Protein AF-V6TQ73-F1 (afdb_monomer_lite)

Secondary structure (DSSP, 8-state):
--SSSSTTTTGGGGSS---S---------------------------TT----B--STT-EEE--EEETTEEE-SEESSTTEEEETTEEEE-SSTTSEEE-SSSBSEEEE-TTEEEETTEEEE-STTSGGGGTEEEEETBEEEEEPTTEEEPTT--TTS--EEETT-SS-EEETTEEEE--TTEEEEE--SSPTTSSSEEE-EEEEESTTPEEPTTS-EE-GGG--TTEEEE--TTT--EEEETT-TTTS-TTEEEEE-SSS--EEEEEPP------------

Sequence (283 aa):
VVHRVKEWMLQRRCSRERRVQGGKRRVCVMYKEEVRAERAGAREARNPRAACTPGSGAGQCKVCEAAIGADKYCSECDQTTEAPIDGNCITISGGDICTKNSAKGTCDSCGTGYFLHKGGCYSTAEDKPGRTLCTAASSGVCTTATAGYFAIPNAPNTGESVVKCDDTTGVEISGNTYKGVLNCEVCSPPTTPAGARTESVAVCTKCRNSKYLKTDGTCGEASDCTGTTFPKADNNAGNKCVLCGDETDGIADCQECSKPENALKCLTYATMTRSPTPLEQHV

Structure (mmCIF, N/CA/C/O backbone):
data_AF-V6TQ73-F1
#
_entry.id   AF-V6TQ73-F1
#
loop_
_atom_site.group_PDB
_atom_site.id
_atom_site.type_symbol
_atom_site.label_atom_id
_atom_site.label_alt_id
_atom_site.label_comp_id
_atom_site.label_asym_id
_atom_site.label_entity_id
_atom_site.label_seq_id
_atom_site.pdbx_PDB_ins_code
_atom_site.Cartn_x
_atom_site.Cartn_y
_atom_site.Cartn_z
_atom_site.occupancy
_atom_site.B_iso_or_equiv
_atom_site.auth_seq_id
_atom_site.auth_comp_id
_atom_site.auth_asym_id
_atom_site.auth_atom_id
_atom_site.pdbx_PDB_model_num
ATOM 1 N N . VAL A 1 1 ? 6.675 -38.950 -3.482 1.00 54.22 1 VAL A N 1
ATOM 2 C CA . VAL A 1 1 ? 6.318 -39.893 -4.578 1.00 54.22 1 VAL A CA 1
ATOM 3 C C . VAL A 1 1 ? 6.574 -39.329 -5.990 1.00 54.22 1 VAL A C 1
ATOM 5 O O . VAL A 1 1 ? 6.561 -40.094 -6.937 1.00 54.22 1 VAL A O 1
ATOM 8 N N . VAL A 1 2 ? 6.979 -38.060 -6.164 1.00 44.59 2 VAL A N 1
ATOM 9 C CA . VAL A 1 2 ? 7.314 -37.500 -7.501 1.00 44.59 2 VAL A CA 1
ATOM 10 C C . VAL A 1 2 ? 8.827 -37.504 -7.823 1.00 44.59 2 VAL A C 1
ATOM 12 O O . VAL A 1 2 ? 9.222 -37.327 -8.969 1.00 44.59 2 VAL A O 1
ATOM 15 N N . HIS A 1 3 ? 9.697 -37.827 -6.857 1.00 40.19 3 HIS A N 1
ATOM 16 C CA . HIS A 1 3 ? 11.158 -37.882 -7.059 1.00 40.19 3 HIS A CA 1
ATOM 17 C C . HIS A 1 3 ? 11.732 -39.277 -7.389 1.00 40.19 3 HIS A C 1
ATOM 19 O O . HIS A 1 3 ? 12.932 -39.402 -7.595 1.00 40.19 3 HIS A O 1
ATOM 25 N N . ARG A 1 4 ? 10.893 -40.322 -7.485 1.00 44.09 4 ARG A N 1
ATOM 26 C CA . ARG A 1 4 ? 11.305 -41.707 -7.823 1.00 44.09 4 ARG A CA 1
ATOM 27 C C . ARG A 1 4 ? 10.821 -42.198 -9.197 1.00 44.09 4 ARG A C 1
ATOM 29 O O . ARG A 1 4 ? 10.854 -43.390 -9.472 1.00 44.09 4 ARG A O 1
ATOM 36 N N . VAL A 1 5 ? 10.378 -41.289 -10.069 1.00 44.25 5 VAL A N 1
ATOM 37 C CA . VAL A 1 5 ? 9.881 -41.634 -11.420 1.00 44.25 5 VAL A CA 1
ATOM 38 C C . VAL A 1 5 ? 10.886 -41.273 -12.529 1.00 44.25 5 VAL A C 1
ATOM 40 O O . VAL A 1 5 ? 10.831 -41.845 -13.615 1.00 44.25 5 VAL A O 1
ATOM 43 N N . LYS A 1 6 ? 11.872 -40.398 -12.266 1.00 39.00 6 LYS A N 1
ATOM 44 C CA . LYS A 1 6 ? 12.868 -39.981 -13.277 1.00 39.00 6 LYS A CA 1
ATOM 45 C C . LYS A 1 6 ? 14.038 -40.961 -13.468 1.00 39.00 6 LYS A C 1
ATOM 47 O O . LYS A 1 6 ? 14.557 -41.044 -14.576 1.00 39.00 6 LYS A O 1
ATOM 52 N N . GLU A 1 7 ? 14.388 -41.771 -12.467 1.00 36.94 7 GLU A N 1
ATOM 53 C CA . GLU A 1 7 ? 15.427 -42.815 -12.609 1.00 36.94 7 GLU A CA 1
ATOM 54 C C . GLU A 1 7 ? 14.972 -44.020 -13.452 1.00 36.94 7 GLU A C 1
ATOM 56 O O . GLU A 1 7 ? 15.795 -44.748 -13.996 1.00 36.94 7 GLU A O 1
ATOM 61 N N . TRP A 1 8 ? 13.666 -44.201 -13.662 1.00 33.28 8 TRP A N 1
ATOM 62 C CA . TRP A 1 8 ? 13.139 -45.339 -14.423 1.00 33.28 8 TRP A CA 1
ATOM 63 C C . TRP A 1 8 ? 13.102 -45.136 -15.949 1.00 33.28 8 TRP A C 1
ATOM 65 O O . TRP A 1 8 ? 12.868 -46.092 -16.694 1.00 33.28 8 TRP A O 1
ATOM 75 N N . MET A 1 9 ? 13.344 -43.913 -16.442 1.00 38.19 9 MET A N 1
ATOM 76 C CA . MET A 1 9 ? 13.244 -43.593 -17.875 1.00 38.19 9 MET A CA 1
ATOM 77 C C . MET A 1 9 ? 14.584 -43.587 -18.630 1.00 38.19 9 MET A C 1
ATOM 79 O O . MET A 1 9 ? 14.573 -43.698 -19.855 1.00 38.19 9 MET A O 1
ATOM 83 N N . LEU A 1 10 ? 15.736 -43.555 -17.947 1.00 39.03 10 LEU A N 1
ATOM 84 C CA . LEU A 1 10 ? 17.058 -43.544 -18.603 1.00 39.03 10 LEU A CA 1
ATOM 85 C C . LEU A 1 10 ? 17.689 -44.934 -18.801 1.00 39.03 10 LEU A C 1
ATOM 87 O O . LEU A 1 10 ? 18.493 -45.110 -19.711 1.00 39.03 10 LEU A O 1
ATOM 91 N N . GLN A 1 11 ? 17.252 -45.964 -18.071 1.00 37.69 11 GLN A N 1
ATOM 92 C CA . GLN A 1 11 ? 17.720 -47.349 -18.272 1.00 37.69 11 GLN A CA 1
ATOM 93 C C . GLN A 1 11 ? 16.963 -48.129 -19.362 1.00 37.69 11 GLN A C 1
ATOM 95 O O . GLN A 1 11 ? 17.361 -49.235 -19.725 1.00 37.69 11 GLN A O 1
ATOM 100 N N . ARG A 1 12 ? 15.899 -47.560 -19.949 1.00 36.16 12 ARG A N 1
ATOM 101 C CA . ARG A 1 12 ? 15.109 -48.217 -21.012 1.00 36.16 12 ARG A CA 1
ATOM 102 C C . ARG A 1 12 ? 15.570 -47.913 -22.437 1.00 36.16 12 ARG A C 1
ATOM 104 O O . ARG A 1 12 ? 15.054 -48.523 -23.371 1.00 36.16 12 ARG A O 1
ATOM 111 N N . ARG A 1 13 ? 16.564 -47.039 -22.621 1.00 36.59 13 ARG A N 1
ATOM 112 C CA . ARG A 1 13 ? 17.118 -46.712 -23.947 1.00 36.59 13 ARG A CA 1
ATOM 113 C C . ARG A 1 13 ? 18.363 -47.522 -24.332 1.00 36.59 13 ARG A C 1
ATOM 115 O O . ARG A 1 13 ? 18.977 -47.228 -25.343 1.00 36.59 13 ARG A O 1
ATOM 122 N N . CYS A 1 14 ? 18.692 -48.565 -23.563 1.00 41.53 14 CYS A N 1
ATOM 123 C CA . CYS A 1 14 ? 19.797 -49.490 -23.853 1.00 41.53 14 CYS A CA 1
ATOM 124 C C . CYS A 1 14 ? 19.334 -50.946 -24.106 1.00 41.53 14 CYS A C 1
ATOM 126 O O . CYS A 1 14 ? 20.152 -51.853 -24.222 1.00 41.53 14 CYS A O 1
ATOM 128 N N . SER A 1 15 ? 18.019 -51.206 -24.203 1.00 37.72 15 SER A N 1
ATOM 129 C CA . SER A 1 15 ? 17.490 -52.578 -24.357 1.00 37.72 15 SER A CA 1
ATOM 130 C C . SER A 1 15 ? 16.455 -52.757 -25.478 1.00 37.72 15 SER A C 1
ATOM 132 O O . SER A 1 15 ? 15.742 -53.757 -25.509 1.00 37.72 15 SER A O 1
ATOM 134 N N . ARG A 1 16 ? 16.348 -51.811 -26.424 1.00 39.88 16 ARG A N 1
ATOM 135 C CA . ARG A 1 16 ? 15.333 -51.877 -27.496 1.00 39.88 16 ARG A CA 1
ATOM 136 C C . ARG A 1 16 ? 15.859 -51.795 -28.927 1.00 39.88 16 ARG A C 1
ATOM 138 O O . ARG A 1 16 ? 15.093 -51.475 -29.821 1.00 39.88 16 ARG A O 1
ATOM 145 N N . GLU A 1 17 ? 17.111 -52.181 -29.154 1.00 38.28 17 GLU A N 1
ATOM 146 C CA . GLU A 1 17 ? 17.652 -52.423 -30.504 1.00 38.28 17 GLU A CA 1
ATOM 147 C C . GLU A 1 17 ? 18.351 -53.788 -30.576 1.00 38.28 17 GLU A C 1
ATOM 149 O O . GLU A 1 17 ? 19.518 -53.927 -30.927 1.00 38.28 17 GLU A O 1
ATOM 154 N N . ARG A 1 18 ? 17.617 -54.845 -30.206 1.00 41.06 18 ARG A N 1
ATOM 155 C CA . ARG A 1 18 ? 18.020 -56.233 -30.474 1.00 41.06 18 ARG A CA 1
ATOM 156 C C . ARG A 1 18 ? 16.881 -57.023 -31.111 1.00 41.06 18 ARG A C 1
ATOM 158 O O . ARG A 1 18 ? 16.140 -57.737 -30.444 1.00 41.06 18 ARG A O 1
ATOM 165 N N . ARG A 1 19 ? 16.766 -56.833 -32.421 1.00 39.03 19 ARG A N 1
ATOM 166 C CA . ARG A 1 19 ? 16.264 -57.728 -33.481 1.00 39.03 19 ARG A CA 1
ATOM 167 C C . ARG A 1 19 ? 16.210 -56.798 -34.697 1.00 39.03 19 ARG A C 1
ATOM 169 O O . ARG A 1 19 ? 15.376 -55.912 -34.719 1.00 39.03 19 ARG A O 1
ATOM 176 N N . VAL A 1 20 ? 17.188 -56.804 -35.597 1.00 36.62 20 VAL A N 1
ATOM 177 C CA . VAL A 1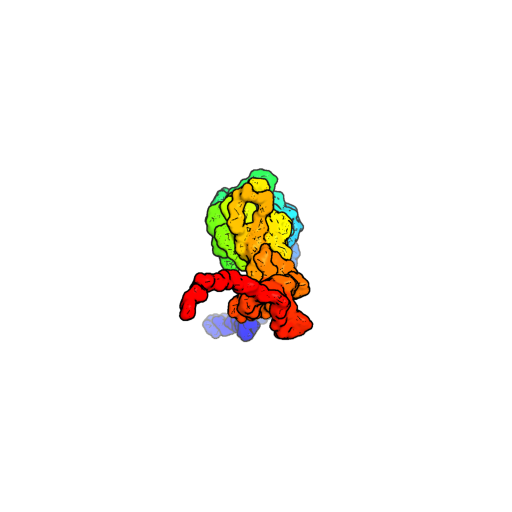 20 ? 17.328 -57.790 -36.674 1.00 36.62 20 VAL A CA 1
ATOM 178 C C . VAL A 1 20 ? 18.784 -57.796 -37.181 1.00 36.62 20 VAL A C 1
ATOM 180 O O . VAL A 1 20 ? 19.367 -56.748 -37.415 1.00 36.62 20 VAL A O 1
ATOM 183 N N . GLN A 1 21 ? 19.316 -59.014 -37.327 1.00 33.34 21 GLN A N 1
ATOM 184 C CA . GLN A 1 21 ? 20.453 -59.470 -38.146 1.00 33.34 21 GLN A CA 1
ATOM 185 C C . GLN A 1 21 ? 21.861 -58.861 -37.969 1.00 33.34 21 GLN A C 1
ATOM 187 O O . GLN A 1 21 ? 22.177 -57.780 -38.442 1.00 33.34 21 GLN A O 1
ATOM 192 N N . GLY A 1 22 ? 22.768 -59.724 -37.486 1.00 33.28 22 GLY A N 1
ATOM 193 C CA . GLY A 1 22 ? 24.010 -59.980 -38.225 1.00 33.28 22 GLY A CA 1
ATOM 194 C C . GLY A 1 22 ? 25.320 -59.439 -37.649 1.00 33.28 22 GLY A C 1
ATOM 195 O O . GLY A 1 22 ? 25.836 -58.437 -38.116 1.00 33.28 22 GLY A O 1
ATOM 196 N N . GLY A 1 23 ? 25.955 -60.224 -36.772 1.00 37.94 23 GLY A N 1
ATOM 197 C CA . GLY A 1 23 ? 27.412 -60.403 -36.828 1.00 37.94 23 GLY A CA 1
ATOM 198 C C . GLY A 1 23 ? 28.305 -59.508 -35.954 1.00 37.94 23 GLY A C 1
ATOM 199 O O . GLY A 1 23 ? 28.394 -58.301 -36.129 1.00 37.94 23 GLY A O 1
ATOM 200 N N . LYS A 1 24 ? 29.117 -60.203 -35.143 1.00 33.38 24 LYS A N 1
ATOM 201 C CA . LYS A 1 24 ? 30.350 -59.788 -34.440 1.00 33.38 24 LYS A CA 1
ATOM 202 C C . LYS A 1 24 ? 30.181 -59.055 -33.099 1.00 33.38 24 LYS A C 1
ATOM 204 O O . LYS A 1 24 ? 29.801 -57.894 -33.012 1.00 33.38 24 LYS A O 1
ATOM 209 N N . ARG A 1 25 ? 30.582 -59.779 -32.041 1.00 35.66 25 ARG A N 1
ATOM 210 C CA . ARG A 1 25 ? 30.891 -59.276 -30.693 1.00 35.66 25 ARG A CA 1
ATOM 211 C C . ARG A 1 25 ? 31.811 -58.052 -30.809 1.00 35.66 25 ARG A C 1
ATOM 213 O O . ARG A 1 25 ? 32.901 -58.177 -31.362 1.00 35.66 25 ARG A O 1
ATOM 220 N N . ARG A 1 26 ? 31.407 -56.904 -30.263 1.00 36.12 26 ARG A N 1
ATOM 221 C CA . ARG A 1 26 ? 32.318 -55.789 -29.976 1.00 36.12 26 ARG A CA 1
ATOM 222 C C . ARG A 1 26 ? 32.291 -55.492 -28.484 1.00 36.12 26 ARG A C 1
ATOM 224 O O . ARG A 1 26 ? 31.235 -55.320 -27.887 1.00 36.12 26 ARG A O 1
ATOM 231 N N . VAL A 1 27 ? 33.490 -55.515 -27.921 1.00 34.50 27 VAL A N 1
ATOM 232 C CA . VAL A 1 27 ? 33.856 -55.073 -26.579 1.00 34.50 27 VAL A CA 1
ATOM 233 C C . VAL A 1 27 ? 33.569 -53.573 -26.480 1.00 34.50 27 VAL A C 1
ATOM 235 O O . VAL A 1 27 ? 33.935 -52.826 -27.387 1.00 34.50 27 VAL A O 1
ATOM 238 N N . CYS A 1 28 ? 32.916 -53.129 -25.404 1.00 32.06 28 CYS A N 1
ATOM 239 C CA . CYS A 1 28 ? 32.804 -51.706 -25.091 1.00 32.06 28 CYS A CA 1
ATOM 240 C C . CYS A 1 28 ? 34.192 -51.200 -24.670 1.00 32.06 28 CYS A C 1
ATOM 242 O O . CYS A 1 28 ? 34.629 -51.444 -23.548 1.00 32.06 28 CYS A O 1
ATOM 244 N N . VAL A 1 29 ? 34.907 -50.555 -25.591 1.00 34.12 29 VAL A N 1
ATOM 245 C CA . VAL A 1 29 ? 36.165 -49.856 -25.310 1.00 34.12 29 VAL A CA 1
ATOM 246 C C . VAL A 1 29 ? 35.818 -48.472 -24.767 1.00 34.12 29 VAL A C 1
ATOM 248 O O . VAL A 1 29 ? 35.105 -47.708 -25.413 1.00 34.12 29 VAL A O 1
ATOM 251 N N . MET A 1 30 ? 36.306 -48.172 -23.565 1.00 33.38 30 MET A N 1
ATOM 252 C CA . MET A 1 30 ? 36.248 -46.851 -22.942 1.00 33.38 30 MET A CA 1
ATOM 253 C C . MET A 1 30 ? 37.055 -45.862 -23.791 1.00 33.38 30 MET A C 1
ATOM 255 O O . MET A 1 30 ? 38.280 -45.968 -23.844 1.00 33.38 30 MET A O 1
ATOM 259 N N . TYR A 1 31 ? 36.393 -44.905 -24.442 1.00 31.19 31 TYR A N 1
ATOM 260 C CA . TYR A 1 31 ? 37.079 -43.763 -25.045 1.00 31.19 31 TYR A CA 1
ATOM 261 C C . TYR A 1 31 ? 37.197 -42.657 -23.995 1.00 31.19 31 TYR A C 1
ATOM 263 O O . TYR A 1 31 ? 36.200 -42.127 -23.506 1.00 31.19 31 TYR A O 1
ATOM 271 N N . LYS A 1 32 ? 38.438 -42.368 -23.606 1.00 36.66 32 LYS A N 1
ATOM 272 C CA . LYS A 1 32 ? 38.825 -41.241 -22.761 1.00 36.66 32 LYS A CA 1
ATOM 273 C C . LYS A 1 32 ? 39.046 -40.054 -23.700 1.00 36.66 32 LYS A C 1
ATOM 275 O O . LYS A 1 32 ? 40.102 -39.971 -24.316 1.00 36.66 32 LYS A O 1
ATOM 280 N N . GLU A 1 33 ? 38.052 -39.183 -23.854 1.00 35.84 33 GLU A N 1
ATOM 281 C CA . GLU A 1 33 ? 38.261 -37.882 -24.498 1.00 35.84 33 GLU A CA 1
ATOM 282 C C . GLU A 1 33 ? 38.616 -36.843 -23.432 1.00 35.84 33 GLU A C 1
ATOM 284 O O . GLU A 1 33 ? 37.861 -36.580 -22.495 1.00 35.84 33 GLU A O 1
ATOM 289 N N . GLU A 1 34 ? 39.821 -36.296 -23.566 1.00 40.22 34 GLU A N 1
ATOM 290 C CA . GLU A 1 34 ? 40.305 -35.132 -22.837 1.00 40.22 34 GLU A CA 1
ATOM 291 C C . GLU A 1 34 ? 39.536 -33.894 -23.310 1.00 40.22 34 GLU A C 1
ATOM 293 O O . GLU A 1 34 ? 39.764 -33.374 -24.402 1.00 40.22 34 GLU A O 1
ATOM 298 N N . VAL A 1 35 ? 38.614 -33.405 -22.480 1.00 31.89 35 VAL A N 1
ATOM 299 C CA . VAL A 1 35 ? 37.946 -32.119 -22.704 1.00 31.89 35 VAL A CA 1
ATOM 300 C C . VAL A 1 35 ? 38.821 -30.993 -22.167 1.00 31.89 35 VAL A C 1
ATOM 302 O O . VAL A 1 35 ? 38.959 -30.771 -20.963 1.00 31.89 35 VAL A O 1
ATOM 305 N N . ARG A 1 36 ? 39.429 -30.296 -23.126 1.00 35.47 36 ARG A N 1
ATOM 306 C CA . ARG A 1 36 ? 40.062 -28.983 -23.010 1.00 35.47 36 ARG A CA 1
ATOM 307 C C . ARG A 1 36 ? 39.109 -28.015 -22.297 1.00 35.47 36 ARG A C 1
ATOM 309 O O . ARG A 1 36 ? 37.924 -27.961 -22.611 1.00 35.47 36 ARG A O 1
ATOM 316 N N . ALA A 1 37 ? 39.643 -27.251 -21.349 1.00 38.22 37 ALA A N 1
ATOM 317 C CA . ALA A 1 37 ? 38.915 -26.219 -20.627 1.00 38.22 37 ALA A CA 1
ATOM 318 C C . ALA A 1 37 ? 38.417 -25.122 -21.586 1.00 38.22 37 ALA A C 1
ATOM 320 O O . ALA A 1 37 ? 39.200 -24.287 -22.036 1.00 38.22 37 ALA A O 1
ATOM 321 N N . GLU A 1 38 ? 37.113 -25.101 -21.860 1.00 35.72 38 GLU A N 1
ATOM 322 C CA . GLU A 1 38 ? 36.423 -23.939 -22.419 1.00 35.72 38 GLU A CA 1
ATOM 323 C C . 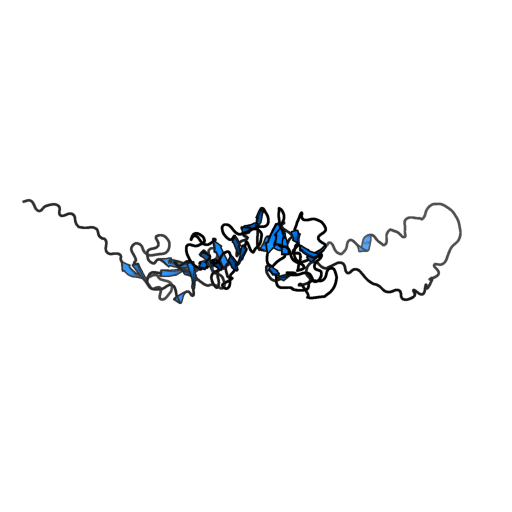GLU A 1 38 ? 35.484 -23.333 -21.374 1.00 35.72 38 GLU A C 1
ATOM 325 O O . GLU A 1 38 ? 34.797 -24.017 -20.615 1.00 35.72 38 GLU A O 1
ATOM 330 N N . ARG A 1 39 ? 35.541 -22.003 -21.300 1.00 45.25 39 ARG A N 1
ATOM 331 C CA . ARG A 1 39 ? 34.916 -21.144 -20.296 1.00 45.25 39 ARG A CA 1
ATOM 332 C C . ARG A 1 39 ? 33.397 -21.326 -20.275 1.00 45.25 39 ARG A C 1
ATOM 334 O O . ARG A 1 39 ? 32.698 -20.852 -21.167 1.00 45.25 39 ARG A O 1
ATOM 341 N N . ALA A 1 40 ? 32.886 -21.916 -19.199 1.00 35.00 40 ALA A N 1
ATOM 342 C CA . ALA A 1 40 ? 31.468 -21.890 -18.875 1.00 35.00 40 ALA A CA 1
ATOM 343 C C . ALA A 1 40 ? 31.065 -20.486 -18.386 1.00 35.00 40 ALA A C 1
ATOM 345 O O . ALA A 1 40 ? 31.049 -20.202 -17.193 1.00 35.00 40 ALA A O 1
ATOM 346 N N . GLY A 1 41 ? 30.712 -19.603 -19.320 1.00 40.34 41 GLY A N 1
ATOM 347 C CA . GLY A 1 41 ? 29.759 -18.524 -19.062 1.00 40.34 41 GLY A CA 1
ATOM 348 C C . GLY A 1 41 ? 28.355 -19.120 -19.006 1.00 40.34 41 GLY A C 1
ATOM 349 O O . GLY A 1 41 ? 27.578 -18.983 -19.950 1.00 40.34 41 GLY A O 1
ATOM 350 N N . ALA A 1 42 ? 28.059 -19.860 -17.937 1.00 35.66 42 ALA A N 1
ATOM 351 C CA . ALA A 1 42 ? 26.725 -20.379 -17.696 1.00 35.66 42 ALA A CA 1
ATOM 352 C C . ALA A 1 42 ? 25.799 -19.190 -17.420 1.00 35.66 42 ALA A C 1
ATOM 354 O O . ALA A 1 42 ? 25.947 -18.478 -16.429 1.00 35.66 42 ALA A O 1
ATOM 355 N N . ARG A 1 43 ? 24.842 -18.966 -18.324 1.00 45.72 43 ARG A N 1
ATOM 356 C CA . ARG A 1 43 ? 23.630 -18.209 -18.022 1.00 45.72 43 ARG A CA 1
ATOM 357 C C . ARG A 1 43 ? 22.912 -18.987 -16.927 1.00 45.72 43 ARG A C 1
ATOM 359 O O . ARG A 1 43 ? 22.217 -19.960 -17.209 1.00 45.72 43 ARG A O 1
ATOM 366 N N . GLU A 1 44 ? 23.173 -18.591 -15.687 1.00 38.66 44 GLU A N 1
ATOM 367 C CA . GLU A 1 44 ? 22.476 -19.058 -14.500 1.00 38.66 44 GLU A CA 1
ATOM 368 C C . GLU A 1 44 ? 20.972 -18.910 -14.756 1.00 38.66 44 GLU A C 1
ATOM 370 O O . GLU A 1 44 ? 20.468 -17.807 -14.998 1.00 38.66 44 GLU A O 1
ATOM 375 N N . ALA A 1 45 ? 20.254 -20.030 -14.747 1.00 38.06 45 ALA A N 1
ATOM 376 C CA . ALA A 1 45 ? 18.808 -20.020 -14.654 1.00 38.06 45 ALA A CA 1
ATOM 377 C C . ALA A 1 45 ? 18.454 -19.295 -13.347 1.00 38.06 45 ALA A C 1
ATOM 379 O O . ALA A 1 45 ? 18.636 -19.849 -12.264 1.00 38.06 45 ALA A O 1
ATOM 380 N N . ARG A 1 46 ? 18.031 -18.026 -13.442 1.00 49.06 46 ARG A N 1
ATOM 381 C CA . ARG A 1 46 ? 17.714 -17.197 -12.274 1.00 49.06 46 ARG A CA 1
ATOM 382 C C . ARG A 1 46 ? 16.611 -17.880 -11.461 1.00 49.06 46 ARG A C 1
ATOM 384 O O . ARG A 1 46 ? 15.459 -17.961 -11.874 1.00 49.06 46 ARG A O 1
ATOM 391 N N . ASN A 1 47 ? 17.027 -18.392 -10.309 1.00 41.34 47 ASN A N 1
ATOM 392 C CA . ASN A 1 47 ? 16.215 -18.863 -9.196 1.00 41.34 47 ASN A CA 1
ATOM 393 C C . ASN A 1 47 ? 15.170 -17.790 -8.806 1.00 41.34 47 ASN A C 1
ATOM 395 O O . ASN A 1 47 ? 15.558 -16.631 -8.646 1.00 41.34 47 ASN A O 1
ATOM 399 N N . PRO A 1 48 ? 13.878 -18.122 -8.611 1.00 44.31 48 PRO A N 1
ATOM 400 C CA . PRO A 1 48 ? 12.810 -17.131 -8.416 1.00 44.31 48 PRO A CA 1
ATOM 401 C C . PRO A 1 48 ? 12.795 -16.422 -7.042 1.00 44.31 48 PRO A C 1
ATOM 403 O O . PRO A 1 48 ? 11.743 -15.970 -6.607 1.00 44.31 48 PRO A O 1
ATOM 406 N N . ARG A 1 49 ? 13.931 -16.316 -6.333 1.00 48.53 49 ARG A N 1
ATOM 407 C CA . ARG A 1 49 ? 14.010 -15.738 -4.973 1.00 48.53 49 ARG A CA 1
ATOM 408 C C . ARG A 1 49 ? 15.332 -15.049 -4.600 1.00 48.53 49 ARG A C 1
ATOM 410 O O . ARG A 1 49 ? 15.618 -14.881 -3.418 1.00 48.53 49 ARG A O 1
ATOM 417 N N . ALA A 1 50 ? 16.169 -14.663 -5.561 1.00 55.91 50 ALA A N 1
ATOM 418 C CA . ALA A 1 50 ? 17.340 -13.855 -5.215 1.00 55.91 50 ALA A CA 1
ATOM 419 C C . ALA A 1 5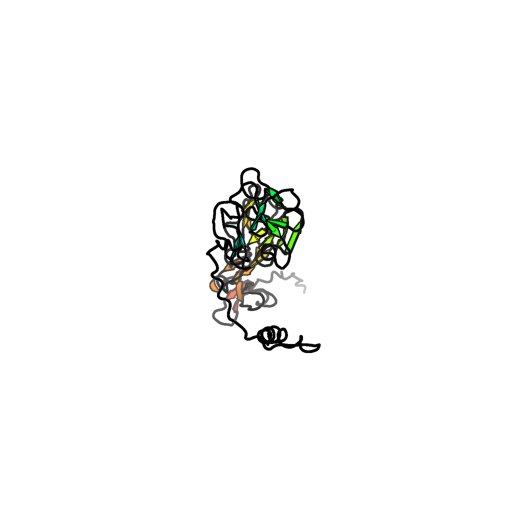0 ? 16.886 -12.436 -4.830 1.00 55.91 50 ALA A C 1
ATOM 421 O O . ALA A 1 50 ? 16.350 -11.714 -5.669 1.00 55.91 50 ALA A O 1
ATOM 422 N N . ALA A 1 51 ? 17.097 -12.051 -3.568 1.00 73.81 51 ALA A N 1
ATOM 423 C CA . ALA A 1 51 ? 16.961 -10.667 -3.126 1.00 73.81 51 ALA A CA 1
ATOM 424 C C . ALA A 1 51 ? 17.770 -9.744 -4.055 1.00 73.81 51 ALA A C 1
ATOM 426 O O . ALA A 1 51 ? 18.884 -10.094 -4.463 1.00 73.81 51 ALA A O 1
ATOM 427 N N . CYS A 1 52 ? 17.213 -8.579 -4.402 1.00 90.75 52 CYS A N 1
ATOM 428 C CA . CYS A 1 52 ? 17.895 -7.620 -5.267 1.00 90.75 52 CYS A CA 1
ATOM 429 C C . CYS A 1 52 ? 19.284 -7.288 -4.711 1.00 90.75 52 CYS A C 1
ATOM 431 O O . CYS A 1 52 ? 19.427 -6.926 -3.542 1.00 90.75 52 CYS A O 1
ATOM 433 N N . THR A 1 53 ? 20.302 -7.416 -5.561 1.00 92.44 53 THR A N 1
ATOM 434 C CA . THR A 1 53 ? 21.688 -7.077 -5.235 1.00 92.44 53 THR A CA 1
ATOM 435 C C . THR A 1 53 ? 22.141 -5.957 -6.169 1.00 92.44 53 THR A C 1
ATOM 437 O O . THR A 1 53 ? 22.009 -6.124 -7.385 1.00 92.44 53 THR A O 1
ATOM 440 N N . PRO A 1 54 ? 22.657 -4.832 -5.640 1.00 95.50 54 PRO A N 1
ATOM 441 C CA . PRO A 1 54 ? 23.213 -3.774 -6.468 1.00 95.50 54 PRO A CA 1
ATOM 442 C C . PRO A 1 54 ? 24.384 -4.277 -7.318 1.00 95.50 54 PRO A C 1
ATOM 444 O O . PRO A 1 54 ? 25.227 -5.042 -6.850 1.00 95.50 54 PRO A O 1
ATOM 447 N N . GLY A 1 55 ? 24.454 -3.820 -8.558 1.00 94.94 55 GLY A N 1
ATOM 448 C CA . GLY A 1 55 ? 25.478 -4.155 -9.532 1.00 94.94 55 GLY A CA 1
ATOM 449 C C . GLY A 1 55 ? 25.560 -3.092 -10.623 1.00 94.94 55 GLY A C 1
ATOM 450 O O . GLY A 1 55 ? 24.803 -2.124 -10.633 1.00 94.94 55 GLY A O 1
ATOM 451 N N . SER A 1 56 ? 26.492 -3.285 -11.552 1.00 96.12 56 SER A N 1
ATOM 452 C CA . SER A 1 56 ? 26.761 -2.334 -12.634 1.00 96.12 56 SER A CA 1
ATOM 453 C C . SER A 1 56 ? 26.853 -3.041 -13.981 1.00 96.12 56 SER A C 1
ATOM 455 O O . SER A 1 56 ? 27.349 -4.165 -14.070 1.00 96.12 56 SER A O 1
ATOM 457 N N . GLY A 1 57 ? 26.404 -2.369 -15.036 1.00 94.94 57 GLY A N 1
ATOM 458 C CA . GLY A 1 57 ? 26.288 -2.897 -16.391 1.00 94.94 57 GLY A CA 1
ATOM 459 C C . GLY A 1 57 ? 24.856 -3.267 -16.786 1.00 94.94 57 GLY A C 1
ATOM 460 O O . GLY A 1 57 ? 23.911 -3.161 -16.007 1.00 94.94 57 GLY A O 1
ATOM 461 N N . ALA A 1 58 ? 24.698 -3.709 -18.033 1.00 95.12 58 ALA A N 1
ATOM 462 C CA . ALA A 1 58 ? 23.400 -4.082 -18.593 1.00 95.12 58 ALA A CA 1
ATOM 463 C C . ALA A 1 58 ? 22.725 -5.222 -17.816 1.00 95.12 58 ALA A C 1
ATOM 465 O O . ALA A 1 58 ? 23.357 -6.220 -17.449 1.00 95.12 58 ALA A O 1
ATOM 466 N N . GLY A 1 59 ? 21.424 -5.068 -17.577 1.00 94.00 59 GLY A N 1
ATOM 467 C CA . GLY A 1 59 ? 20.592 -5.993 -16.822 1.00 94.00 59 GLY A CA 1
ATOM 468 C C . GLY A 1 59 ? 20.900 -6.042 -15.324 1.00 94.00 59 GLY A C 1
ATOM 469 O O . GLY A 1 59 ? 20.374 -6.931 -14.644 1.00 94.00 59 GLY A O 1
ATOM 470 N N . GLN A 1 60 ? 21.755 -5.143 -14.818 1.00 96.75 60 GLN A N 1
ATOM 471 C CA . GLN A 1 60 ? 22.067 -5.016 -13.398 1.00 96.75 60 GLN A CA 1
ATOM 472 C C . GLN A 1 60 ? 21.250 -3.902 -12.757 1.00 96.75 60 GLN A C 1
ATOM 474 O O . GLN A 1 60 ? 20.985 -2.851 -13.345 1.00 96.75 60 GLN A O 1
ATOM 479 N N . CYS A 1 61 ? 20.873 -4.149 -11.510 1.00 97.25 61 CYS A N 1
ATOM 480 C CA . CYS A 1 61 ? 20.186 -3.161 -10.712 1.00 97.25 61 CYS A CA 1
ATOM 481 C C . CYS A 1 61 ? 21.187 -2.240 -10.026 1.00 97.25 61 CYS A C 1
ATOM 483 O O . CYS A 1 61 ? 22.062 -2.725 -9.321 1.00 97.25 61 CYS A O 1
ATOM 485 N N . LYS A 1 62 ? 21.026 -0.929 -10.151 1.00 97.38 62 LYS A N 1
ATOM 486 C CA . LYS A 1 62 ? 21.857 0.049 -9.448 1.00 97.38 62 LYS A CA 1
ATOM 487 C C . LYS A 1 62 ? 21.360 0.315 -8.029 1.00 97.38 62 LYS A C 1
ATOM 489 O O . LYS A 1 62 ? 22.172 0.413 -7.113 1.00 97.38 62 LYS A O 1
ATOM 494 N N . VAL A 1 63 ? 20.041 0.411 -7.835 1.00 96.94 63 VAL A N 1
ATOM 495 C CA . VAL A 1 63 ? 19.416 0.708 -6.532 1.00 96.94 63 VAL A CA 1
ATOM 496 C C . VAL A 1 63 ? 18.335 -0.320 -6.206 1.00 96.94 63 VAL A C 1
ATOM 498 O O . VAL A 1 63 ? 17.415 -0.528 -6.991 1.00 96.94 63 VAL A O 1
ATOM 501 N N . CYS A 1 64 ? 18.427 -0.940 -5.028 1.00 95.69 64 CYS A N 1
ATOM 502 C CA . CYS A 1 64 ? 17.509 -1.976 -4.546 1.00 95.69 64 CYS A CA 1
ATOM 503 C C . CYS A 1 64 ? 16.665 -1.473 -3.359 1.00 95.69 64 CYS A C 1
ATOM 505 O O . CYS A 1 64 ? 16.845 -1.930 -2.226 1.00 95.69 64 CYS A O 1
ATOM 507 N N . GLU A 1 65 ? 15.775 -0.507 -3.593 1.00 94.06 65 GLU A N 1
ATOM 508 C CA . GLU A 1 65 ? 14.982 0.142 -2.532 1.00 94.06 65 GLU A CA 1
ATOM 509 C C . GLU A 1 65 ? 13.473 -0.110 -2.627 1.00 94.06 65 GLU A C 1
ATOM 511 O O . GLU A 1 65 ? 12.733 0.254 -1.711 1.00 94.06 65 GLU A O 1
ATOM 516 N N . ALA A 1 66 ? 13.000 -0.777 -3.684 1.00 94.56 66 ALA A N 1
ATOM 517 C CA . ALA A 1 66 ? 11.593 -1.140 -3.814 1.00 94.56 66 ALA A CA 1
ATOM 518 C C . ALA A 1 66 ? 11.247 -2.299 -2.865 1.00 94.56 66 ALA A C 1
ATOM 520 O O . ALA A 1 66 ? 11.411 -3.473 -3.201 1.00 94.56 66 ALA A O 1
ATOM 521 N N . ALA A 1 67 ? 10.816 -1.965 -1.649 1.00 93.25 67 ALA A N 1
ATOM 522 C CA . ALA A 1 67 ? 10.414 -2.930 -0.633 1.00 93.25 67 ALA A CA 1
ATOM 523 C C . ALA A 1 67 ? 8.976 -3.409 -0.877 1.00 93.25 67 ALA A C 1
ATOM 525 O O . ALA A 1 67 ? 8.021 -2.648 -0.728 1.00 93.25 67 ALA A O 1
ATOM 526 N N . ILE A 1 68 ? 8.825 -4.687 -1.219 1.00 93.00 68 ILE A N 1
ATOM 527 C CA . ILE A 1 68 ? 7.535 -5.312 -1.513 1.00 93.00 68 ILE A CA 1
ATOM 528 C C . ILE A 1 68 ? 7.428 -6.597 -0.696 1.00 93.00 68 ILE A C 1
ATOM 530 O O . ILE A 1 68 ? 8.197 -7.543 -0.880 1.00 93.00 68 ILE A O 1
ATOM 534 N N . GLY A 1 69 ? 6.474 -6.627 0.236 1.00 88.75 69 GLY A N 1
ATOM 535 C CA . GLY A 1 69 ? 6.392 -7.699 1.223 1.00 88.75 69 GLY A CA 1
ATOM 536 C C . GLY A 1 69 ? 7.661 -7.758 2.079 1.00 88.75 69 GLY A C 1
ATOM 537 O O . GLY A 1 69 ? 8.033 -6.770 2.712 1.00 88.75 69 GLY A O 1
ATOM 538 N N . ALA A 1 70 ? 8.314 -8.920 2.108 1.00 87.44 70 ALA A N 1
ATOM 539 C CA . ALA A 1 70 ? 9.571 -9.133 2.831 1.00 87.44 70 ALA A CA 1
ATOM 540 C C . ALA A 1 70 ? 10.825 -8.921 1.960 1.00 87.44 70 ALA A C 1
ATOM 542 O O . ALA A 1 70 ? 11.940 -8.941 2.480 1.00 87.44 70 ALA A O 1
ATOM 543 N N . ASP A 1 71 ? 10.648 -8.722 0.653 1.00 90.69 71 ASP A N 1
ATOM 544 C CA . ASP A 1 71 ? 11.732 -8.706 -0.321 1.00 90.69 71 ASP A CA 1
ATOM 545 C C . ASP A 1 71 ? 12.035 -7.282 -0.802 1.00 90.69 71 ASP A C 1
ATOM 547 O O . ASP A 1 71 ? 11.196 -6.377 -0.761 1.00 90.69 71 ASP A O 1
ATOM 551 N N . LYS A 1 72 ? 13.263 -7.092 -1.290 1.00 93.69 72 LYS A N 1
ATOM 552 C CA . LYS A 1 72 ? 13.681 -5.873 -1.986 1.00 93.69 72 LYS A CA 1
ATOM 553 C C . LYS A 1 72 ? 13.856 -6.162 -3.466 1.00 93.69 72 LYS A C 1
ATOM 555 O O . LYS A 1 72 ? 14.508 -7.140 -3.838 1.00 93.69 72 LYS A O 1
ATOM 560 N N . TYR A 1 73 ? 13.322 -5.268 -4.282 1.00 95.38 73 TYR A N 1
ATOM 561 C CA . TYR A 1 73 ? 13.343 -5.313 -5.736 1.00 95.38 73 TYR A CA 1
ATOM 562 C C . TYR A 1 73 ? 14.140 -4.137 -6.295 1.00 95.38 73 TYR A C 1
ATOM 564 O O . TYR A 1 73 ? 14.436 -3.172 -5.584 1.00 95.38 73 TYR A O 1
ATOM 572 N N . CYS A 1 74 ? 14.491 -4.223 -7.578 1.00 97.50 74 CYS A N 1
ATOM 573 C CA . CYS A 1 74 ? 15.177 -3.127 -8.237 1.00 97.50 74 CYS A CA 1
ATOM 574 C C . CYS A 1 74 ? 14.266 -1.908 -8.379 1.00 97.50 74 CYS A C 1
ATOM 576 O O . CYS A 1 74 ? 13.159 -2.038 -8.895 1.00 97.50 74 CYS A O 1
ATOM 578 N N . SER A 1 75 ? 14.754 -0.746 -7.953 1.00 96.38 75 SER A N 1
ATOM 579 C CA . SER A 1 75 ? 14.093 0.556 -8.085 1.00 96.38 75 SER A CA 1
ATOM 580 C C . SER A 1 75 ? 14.779 1.473 -9.101 1.00 96.38 75 SER A C 1
ATOM 582 O O . SER A 1 75 ? 14.154 2.400 -9.601 1.00 96.38 75 SER A O 1
ATOM 584 N N . GLU A 1 76 ? 16.042 1.215 -9.450 1.00 97.69 76 GLU A N 1
ATOM 585 C CA . GLU A 1 76 ? 16.754 1.920 -10.523 1.00 97.69 76 GLU A CA 1
ATOM 586 C C . GLU A 1 76 ? 17.742 0.969 -11.198 1.00 97.69 76 GLU A C 1
ATOM 588 O O . GLU A 1 76 ? 18.601 0.379 -10.540 1.00 97.69 76 GLU A O 1
ATOM 593 N N . CYS A 1 77 ? 17.630 0.830 -12.514 1.00 97.81 77 CYS A N 1
ATOM 594 C CA . CYS A 1 77 ? 18.573 0.096 -13.344 1.00 97.81 77 CYS A CA 1
ATOM 595 C C . CYS A 1 77 ? 19.832 0.910 -13.603 1.00 97.81 77 CYS A C 1
ATOM 597 O O . CYS A 1 77 ? 19.794 2.138 -13.679 1.00 97.81 77 CYS A O 1
ATOM 599 N N . ASP A 1 78 ? 20.959 0.219 -13.749 1.00 97.31 78 ASP A N 1
ATOM 600 C CA . ASP A 1 78 ? 22.241 0.883 -13.984 1.00 97.31 78 ASP A CA 1
ATOM 601 C C . ASP A 1 78 ? 22.301 1.554 -15.359 1.00 97.31 78 ASP A C 1
ATOM 603 O O . ASP A 1 78 ? 22.826 2.658 -15.504 1.00 97.31 78 ASP A O 1
ATOM 607 N N . GLN A 1 79 ? 21.698 0.921 -16.365 1.00 95.81 79 GLN A N 1
ATOM 608 C CA . GLN A 1 79 ? 21.617 1.482 -17.704 1.00 95.81 79 GLN A CA 1
ATOM 609 C C . GLN A 1 79 ? 20.383 2.369 -17.851 1.00 95.81 79 GLN A C 1
ATOM 611 O O . GLN A 1 79 ? 19.253 1.951 -17.609 1.00 95.81 79 GLN A O 1
ATOM 616 N N . THR A 1 80 ? 20.583 3.578 -18.372 1.00 94.94 80 THR A N 1
ATOM 617 C CA . THR A 1 80 ? 19.497 4.525 -18.686 1.00 94.94 80 THR A CA 1
ATOM 618 C C . THR A 1 80 ? 18.639 4.086 -19.873 1.00 94.94 80 THR A C 1
ATOM 620 O O . THR A 1 80 ? 17.666 4.747 -20.222 1.00 94.94 80 THR A O 1
ATOM 623 N N . THR A 1 81 ? 18.992 2.994 -20.553 1.00 93.88 81 THR A N 1
ATOM 624 C CA . THR A 1 81 ? 18.174 2.337 -21.586 1.00 93.88 81 THR A CA 1
ATOM 625 C C . THR A 1 81 ? 17.245 1.267 -21.014 1.00 93.88 81 THR A C 1
ATOM 627 O O . THR A 1 81 ? 16.418 0.726 -21.749 1.00 93.88 81 THR A O 1
ATOM 630 N N . GLU A 1 82 ? 17.349 0.987 -19.718 1.00 95.62 82 GLU A N 1
ATOM 631 C CA . GLU A 1 82 ? 16.584 -0.026 -19.004 1.00 95.62 82 GLU A CA 1
ATOM 632 C C . GLU A 1 82 ? 15.664 0.615 -17.966 1.00 95.62 82 GLU A C 1
ATOM 634 O O . GLU A 1 82 ? 15.864 1.757 -17.561 1.00 95.62 82 GLU A O 1
ATOM 639 N N . ALA A 1 83 ? 14.657 -0.129 -17.520 1.00 96.94 83 ALA A N 1
ATOM 640 C CA . ALA A 1 83 ? 13.864 0.238 -16.356 1.00 96.94 83 ALA A CA 1
ATOM 641 C C . ALA A 1 83 ? 13.397 -1.012 -15.590 1.00 96.94 83 ALA A C 1
ATOM 643 O O . ALA A 1 83 ? 13.364 -2.105 -16.175 1.00 96.94 83 ALA A O 1
ATOM 644 N N . PRO A 1 84 ? 13.039 -0.885 -14.297 1.00 97.19 84 PRO A N 1
ATOM 645 C CA . PRO A 1 84 ? 12.581 -2.011 -13.506 1.00 97.19 84 PRO A CA 1
ATOM 646 C C . PRO A 1 84 ? 11.147 -2.382 -13.883 1.00 97.19 84 PRO A C 1
ATOM 648 O O . PRO A 1 84 ? 10.216 -1.603 -13.675 1.00 97.19 84 PRO A O 1
ATOM 651 N N . ILE A 1 85 ? 10.967 -3.598 -14.390 1.00 96.62 85 ILE A N 1
ATOM 652 C CA . ILE A 1 85 ? 9.661 -4.219 -14.617 1.00 96.62 85 ILE A CA 1
ATOM 653 C C . ILE A 1 85 ? 9.566 -5.428 -13.695 1.00 96.62 85 ILE A C 1
ATOM 655 O O . ILE A 1 85 ? 10.391 -6.342 -13.776 1.00 96.62 85 ILE A O 1
ATOM 659 N N . ASP A 1 86 ? 8.607 -5.402 -12.769 1.00 96.31 86 ASP A N 1
ATOM 660 C CA . ASP A 1 86 ? 8.502 -6.390 -11.688 1.00 96.31 86 ASP A CA 1
ATOM 661 C C . ASP A 1 86 ? 9.839 -6.586 -10.940 1.00 96.31 86 ASP A C 1
ATOM 663 O O . ASP A 1 86 ? 10.221 -7.694 -10.559 1.00 96.31 86 ASP A O 1
ATOM 667 N N . GLY A 1 87 ? 10.592 -5.492 -10.774 1.00 95.25 87 GLY A N 1
ATOM 668 C CA . GL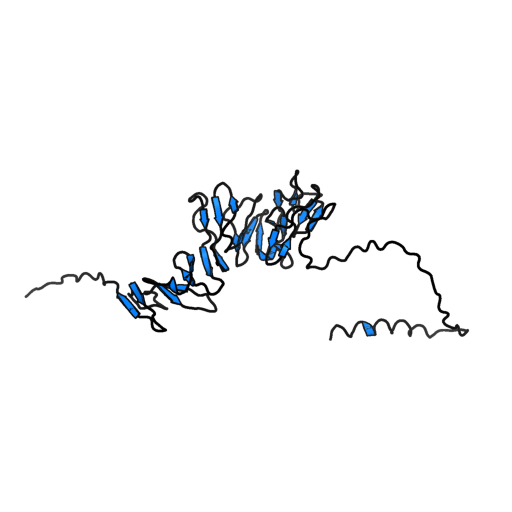Y A 1 87 ? 11.890 -5.479 -10.102 1.00 95.25 87 GLY A CA 1
ATOM 669 C C . GLY A 1 87 ? 13.076 -6.010 -10.908 1.00 95.25 87 GLY A C 1
ATOM 670 O O . GLY A 1 87 ? 14.169 -6.099 -10.354 1.00 95.25 87 GLY A O 1
ATOM 671 N N . ASN A 1 88 ? 12.896 -6.351 -12.186 1.00 95.25 88 ASN A N 1
ATOM 672 C CA . ASN A 1 88 ? 13.978 -6.764 -13.079 1.00 95.25 88 ASN A CA 1
ATOM 673 C C . ASN A 1 88 ? 14.317 -5.655 -14.071 1.00 95.25 88 ASN A C 1
ATOM 675 O O . ASN A 1 88 ? 13.420 -5.048 -14.646 1.00 95.25 88 ASN A O 1
ATOM 679 N N . CYS A 1 89 ? 15.606 -5.440 -14.324 1.00 96.50 89 CYS A N 1
ATOM 680 C CA . CYS A 1 89 ? 16.048 -4.491 -15.338 1.00 96.50 89 CYS A CA 1
ATOM 681 C C . CYS A 1 89 ? 15.857 -5.046 -16.742 1.00 96.50 89 CYS A C 1
ATOM 683 O O . CYS A 1 89 ? 16.449 -6.066 -17.103 1.00 96.50 89 CYS A O 1
ATOM 685 N N . ILE A 1 90 ? 15.009 -4.368 -17.513 1.00 94.38 90 ILE A N 1
ATOM 686 C CA . ILE A 1 90 ? 14.665 -4.731 -18.884 1.00 94.38 90 ILE A CA 1
ATOM 687 C C . ILE A 1 90 ? 14.909 -3.523 -19.780 1.00 94.38 90 ILE A C 1
ATOM 689 O O . ILE A 1 90 ? 14.540 -2.402 -19.433 1.00 94.38 90 ILE A O 1
ATOM 693 N N . THR A 1 91 ? 15.516 -3.747 -20.944 1.00 94.44 91 THR A N 1
ATOM 694 C CA . THR A 1 91 ? 15.669 -2.714 -21.973 1.00 94.44 91 THR A CA 1
ATOM 695 C C . THR A 1 91 ? 14.303 -2.259 -22.480 1.00 94.44 91 THR A C 1
ATOM 697 O O . THR A 1 91 ? 13.490 -3.079 -22.903 1.00 94.44 91 THR A O 1
ATOM 700 N N . ILE A 1 92 ? 14.061 -0.948 -22.482 1.00 92.12 92 ILE A N 1
ATOM 701 C CA . ILE A 1 92 ? 12.797 -0.371 -22.947 1.00 92.12 92 ILE A CA 1
ATOM 702 C C . ILE A 1 92 ? 12.963 0.090 -24.394 1.00 92.12 92 ILE A C 1
ATOM 704 O O . ILE A 1 92 ? 13.669 1.058 -24.675 1.00 92.12 92 ILE A O 1
ATOM 708 N N . SER A 1 93 ? 12.325 -0.628 -25.319 1.00 81.38 93 SER A N 1
ATOM 709 C CA . SER A 1 93 ? 12.401 -0.369 -26.768 1.00 81.38 93 SER A CA 1
ATOM 710 C C . SER A 1 93 ? 11.124 0.264 -27.350 1.00 81.38 93 SER A C 1
ATOM 712 O O . SER A 1 93 ? 11.101 0.599 -28.530 1.00 81.38 93 SER A O 1
ATOM 714 N N . GLY A 1 94 ? 10.081 0.438 -26.529 1.00 66.62 94 GLY A N 1
ATOM 715 C CA . GLY A 1 94 ? 8.765 0.992 -26.874 1.00 66.62 94 GLY A CA 1
ATOM 716 C C . GLY A 1 94 ? 7.875 1.069 -25.622 1.00 66.62 94 GLY A C 1
ATOM 717 O O . GLY A 1 94 ? 8.007 0.233 -24.730 1.00 66.62 94 GLY A O 1
ATOM 718 N N . GLY A 1 95 ? 7.041 2.108 -25.513 1.00 68.31 95 GLY A N 1
ATOM 719 C CA . GLY A 1 95 ? 6.427 2.590 -24.262 1.00 68.31 95 GLY A CA 1
ATOM 720 C C . GLY A 1 95 ? 5.179 1.861 -23.747 1.00 68.31 95 GLY A C 1
ATOM 721 O O . GLY A 1 95 ? 4.386 2.478 -23.045 1.00 68.31 95 GLY A O 1
ATOM 722 N N . ASP A 1 96 ? 4.974 0.585 -24.072 1.00 79.56 96 ASP A N 1
ATOM 723 C CA . ASP A 1 96 ? 3.697 -0.083 -23.764 1.00 79.56 96 ASP A CA 1
ATOM 724 C C . ASP A 1 96 ? 3.532 -0.424 -22.275 1.00 79.56 96 ASP A C 1
ATOM 726 O O . ASP A 1 96 ? 2.426 -0.374 -21.744 1.00 79.56 96 ASP A O 1
ATOM 730 N N . ILE A 1 97 ? 4.631 -0.762 -21.588 1.00 91.50 97 ILE A N 1
ATOM 731 C CA . ILE A 1 97 ? 4.626 -1.079 -20.146 1.00 91.50 97 ILE A CA 1
ATOM 732 C C . ILE A 1 97 ? 5.178 0.082 -19.323 1.00 91.50 97 ILE A C 1
ATOM 734 O O . ILE A 1 97 ? 4.711 0.322 -18.215 1.00 91.50 97 ILE A O 1
ATOM 738 N N . CYS A 1 98 ? 6.184 0.781 -19.842 1.00 94.88 98 CYS A N 1
ATOM 739 C CA . CYS A 1 98 ? 6.927 1.800 -19.119 1.00 94.88 98 CYS A CA 1
ATOM 740 C C . CYS A 1 98 ? 7.273 2.950 -20.060 1.00 94.88 98 CYS A C 1
ATOM 742 O O . CYS A 1 98 ? 7.972 2.757 -21.059 1.00 94.88 98 CYS A O 1
ATOM 744 N N . THR A 1 99 ? 6.843 4.156 -19.701 1.00 94.94 99 THR A N 1
ATOM 745 C CA . THR A 1 99 ? 7.432 5.378 -20.248 1.00 94.94 99 THR A CA 1
ATOM 746 C C . THR A 1 99 ? 8.740 5.600 -19.516 1.00 94.94 99 THR A C 1
ATOM 748 O O . THR A 1 99 ? 8.747 5.911 -18.330 1.00 94.94 99 THR A O 1
ATOM 751 N N . LYS A 1 100 ? 9.857 5.367 -20.197 1.00 92.62 100 LYS A N 1
ATOM 752 C CA . LYS A 1 100 ? 11.182 5.391 -19.580 1.00 92.62 100 LYS A CA 1
ATOM 753 C C . LYS A 1 100 ? 11.612 6.817 -19.233 1.00 92.62 100 LYS A C 1
ATOM 755 O O . LYS A 1 100 ? 11.526 7.705 -20.080 1.00 92.62 100 LYS A O 1
ATOM 760 N N . ASN A 1 101 ? 12.189 6.987 -18.050 1.00 94.12 101 ASN A N 1
ATOM 761 C CA . ASN A 1 101 ? 12.880 8.211 -17.682 1.00 94.12 101 ASN A CA 1
ATOM 762 C C . ASN A 1 101 ? 14.121 8.413 -18.570 1.00 94.12 101 ASN A C 1
ATOM 764 O O . ASN A 1 101 ? 14.896 7.491 -18.826 1.00 94.12 101 ASN A O 1
ATOM 768 N N . SER A 1 102 ? 14.330 9.628 -19.072 1.00 89.31 102 SER A N 1
ATOM 769 C CA . SER A 1 102 ? 15.447 9.911 -19.983 1.00 89.31 102 SER A CA 1
ATOM 770 C C . SER A 1 102 ? 16.807 10.031 -19.285 1.00 89.31 102 SER A C 1
ATOM 772 O O . SER A 1 102 ? 17.837 9.948 -19.950 1.00 89.31 102 SER A O 1
ATOM 774 N N . ALA A 1 103 ? 16.822 10.256 -17.970 1.00 93.94 103 ALA A N 1
ATOM 775 C CA . ALA A 1 103 ? 18.026 10.518 -17.182 1.00 93.94 103 ALA A CA 1
ATOM 776 C C . ALA A 1 103 ? 18.436 9.343 -16.281 1.00 93.94 103 ALA A C 1
ATOM 778 O O . ALA A 1 103 ? 19.603 9.238 -15.906 1.00 93.94 103 ALA A O 1
ATOM 779 N N . LYS A 1 104 ? 17.494 8.469 -15.924 1.00 94.69 104 LYS A N 1
ATOM 780 C CA . LYS A 1 104 ? 17.691 7.352 -14.996 1.00 94.69 104 LYS A CA 1
ATOM 781 C C . LYS A 1 104 ? 17.173 6.052 -15.590 1.00 94.69 104 LYS A C 1
ATOM 783 O O . LYS A 1 104 ? 16.308 6.065 -16.460 1.00 94.69 104 LYS A O 1
ATOM 788 N N . GLY A 1 105 ? 17.669 4.926 -15.086 1.00 96.19 105 GLY A N 1
ATOM 789 C CA . GLY A 1 105 ? 17.121 3.612 -15.411 1.00 96.19 105 GLY A CA 1
ATOM 790 C C . GLY A 1 105 ? 15.807 3.338 -14.673 1.00 96.19 105 GLY A C 1
ATOM 791 O O . GLY A 1 105 ? 15.749 2.400 -13.886 1.00 96.19 105 GLY A O 1
ATOM 792 N N . THR A 1 106 ? 14.790 4.187 -14.846 1.00 97.12 106 THR A N 1
ATOM 793 C CA . THR A 1 106 ? 13.483 4.126 -14.158 1.00 97.12 106 THR A CA 1
ATOM 794 C C . THR A 1 106 ? 12.328 4.394 -15.125 1.00 97.12 106 THR A C 1
ATOM 796 O O . THR A 1 106 ? 12.536 4.786 -16.274 1.00 97.12 106 THR A O 1
ATOM 799 N N . CYS A 1 107 ? 11.097 4.209 -14.654 1.00 96.88 107 CYS A N 1
ATOM 800 C CA . CYS A 1 107 ? 9.867 4.577 -15.352 1.00 96.88 107 CYS A CA 1
ATOM 801 C C . CYS A 1 107 ? 9.304 5.902 -14.820 1.00 96.88 107 CYS A C 1
ATOM 803 O O . CYS A 1 107 ? 9.246 6.103 -13.609 1.00 96.88 107 CYS A O 1
ATOM 805 N N . ASP A 1 108 ? 8.861 6.774 -15.726 1.00 94.88 108 ASP A N 1
ATOM 806 C CA . ASP A 1 108 ? 8.069 7.972 -15.425 1.00 94.88 108 ASP A CA 1
ATOM 807 C C . ASP A 1 108 ? 6.576 7.651 -15.317 1.00 94.88 108 ASP A C 1
ATOM 809 O O . ASP A 1 108 ? 5.858 8.310 -14.577 1.00 94.88 108 ASP A O 1
ATOM 813 N N . SER A 1 109 ? 6.093 6.649 -16.052 1.00 95.12 109 SER A N 1
ATOM 814 C CA . SER A 1 109 ? 4.718 6.152 -15.957 1.00 95.12 109 SER A CA 1
ATOM 815 C C . SER A 1 109 ? 4.626 4.711 -16.447 1.00 95.12 109 SER A C 1
ATOM 817 O O . SER A 1 109 ? 5.523 4.223 -17.143 1.00 95.12 109 SER A O 1
ATOM 819 N N . CYS A 1 110 ? 3.536 4.035 -16.082 1.00 96.44 110 CYS A N 1
ATOM 820 C CA . CYS A 1 110 ? 3.313 2.628 -16.399 1.00 96.44 110 CYS A CA 1
ATOM 821 C C . CYS A 1 110 ? 2.073 2.407 -17.270 1.00 96.44 110 CYS A C 1
ATOM 823 O O . CYS A 1 110 ? 1.101 3.161 -17.211 1.00 96.44 110 CYS A O 1
ATOM 825 N N . GLY A 1 111 ? 2.118 1.342 -18.064 1.00 92.81 111 GLY A N 1
ATOM 826 C CA . GLY A 1 111 ? 1.039 0.905 -18.938 1.00 92.81 111 GLY A CA 1
ATOM 827 C C . GLY A 1 111 ? -0.092 0.177 -18.213 1.00 92.81 111 GLY A C 1
ATOM 828 O O . GLY A 1 111 ? -0.108 0.020 -16.990 1.00 92.81 111 GLY A O 1
ATOM 829 N N . THR A 1 112 ? -1.068 -0.298 -18.985 1.00 90.44 112 THR A N 1
ATOM 830 C CA . THR A 1 112 ? -2.243 -1.018 -18.472 1.00 90.44 112 THR A CA 1
ATOM 831 C C . THR A 1 112 ? -1.855 -2.314 -17.753 1.00 90.44 112 THR A C 1
ATOM 833 O O . THR A 1 112 ? -1.038 -3.085 -18.246 1.00 90.44 112 THR A O 1
ATOM 836 N N . GLY A 1 113 ? -2.472 -2.579 -16.596 1.00 92.56 113 GLY A N 1
ATOM 837 C CA . GLY A 1 113 ? -2.189 -3.762 -15.769 1.00 92.56 113 GLY A CA 1
ATOM 838 C C . GLY A 1 113 ? -0.989 -3.605 -14.826 1.00 92.56 113 GLY A C 1
ATOM 839 O O . GLY A 1 113 ? -0.774 -4.475 -13.975 1.00 92.56 113 GLY A O 1
ATOM 840 N N . TYR A 1 114 ? -0.270 -2.484 -14.938 1.00 96.56 114 TYR A N 1
ATOM 841 C CA . TYR A 1 114 ? 0.858 -2.103 -14.097 1.00 96.56 114 TYR A CA 1
ATOM 842 C C . TYR A 1 114 ? 0.549 -0.825 -13.315 1.00 96.56 114 TYR A C 1
ATOM 844 O O . TYR A 1 114 ? -0.273 -0.006 -13.728 1.00 96.56 114 TYR A O 1
ATOM 852 N N . PHE A 1 115 ? 1.242 -0.641 -12.197 1.00 97.75 115 PHE A N 1
ATOM 853 C CA . PHE A 1 115 ? 1.275 0.617 -11.460 1.00 97.75 115 PHE A CA 1
ATOM 854 C C . PHE A 1 115 ? 2.716 1.031 -11.164 1.00 97.75 115 PHE A C 1
ATOM 856 O O . PHE A 1 115 ? 3.607 0.179 -11.073 1.00 97.75 115 PHE A O 1
ATOM 863 N N . LEU A 1 116 ? 2.941 2.339 -11.045 1.00 97.19 116 LEU A N 1
ATOM 864 C CA . LEU A 1 116 ? 4.246 2.883 -10.694 1.00 97.19 116 LEU A CA 1
ATOM 865 C C . LEU A 1 116 ? 4.471 2.767 -9.182 1.00 97.19 116 LEU A C 1
ATOM 867 O O . LEU A 1 116 ? 3.633 3.186 -8.381 1.00 97.19 116 LEU A O 1
ATOM 871 N N . HIS A 1 117 ? 5.614 2.202 -8.804 1.00 96.62 117 HIS A N 1
ATOM 872 C CA . HIS A 1 117 ? 6.069 2.124 -7.419 1.00 96.62 117 HIS A CA 1
ATOM 873 C C . HIS A 1 117 ? 7.593 2.223 -7.388 1.00 96.62 117 HIS A C 1
ATOM 875 O O . HIS A 1 117 ? 8.270 1.495 -8.108 1.00 96.62 117 HIS A O 1
ATOM 881 N N . LYS A 1 118 ? 8.153 3.142 -6.594 1.00 94.94 118 LYS A N 1
ATOM 882 C CA . LYS A 1 118 ? 9.607 3.334 -6.428 1.00 94.94 118 LYS A CA 1
ATOM 883 C C . LYS A 1 118 ? 10.400 3.345 -7.747 1.00 94.94 118 LYS A C 1
ATOM 885 O O . LYS A 1 118 ? 11.480 2.772 -7.823 1.00 94.94 118 LYS A O 1
ATOM 890 N N . GLY A 1 119 ? 9.863 3.986 -8.788 1.00 94.62 119 GLY A N 1
ATOM 891 C CA . GLY A 1 119 ? 10.519 4.125 -10.097 1.00 94.62 119 GLY A CA 1
ATOM 892 C C . GLY A 1 119 ? 10.433 2.902 -11.022 1.00 94.62 119 GLY A C 1
ATOM 893 O O . GLY A 1 119 ? 10.972 2.952 -12.126 1.00 94.62 119 GLY A O 1
ATOM 894 N N . GLY A 1 120 ? 9.754 1.827 -10.614 1.00 96.69 120 GLY A N 1
ATOM 895 C CA . GLY A 1 120 ? 9.502 0.640 -11.434 1.00 96.69 120 GLY A CA 1
ATOM 896 C C . GLY A 1 120 ? 8.020 0.431 -11.743 1.00 96.69 120 GLY A C 1
ATOM 897 O O . GLY A 1 120 ? 7.147 0.907 -11.016 1.00 96.69 120 GLY A O 1
ATOM 898 N N . CYS A 1 121 ? 7.739 -0.319 -12.809 1.00 97.50 121 CYS A N 1
ATOM 899 C CA . CYS A 1 121 ? 6.386 -0.751 -13.154 1.00 97.50 121 CYS A CA 1
ATOM 900 C C . CYS A 1 121 ? 6.129 -2.162 -12.642 1.00 97.50 121 CYS A C 1
ATOM 902 O O . CYS A 1 121 ? 6.795 -3.118 -13.049 1.00 97.50 121 CYS A O 1
ATOM 904 N N . TYR A 1 122 ? 5.133 -2.293 -11.771 1.00 97.50 122 TYR A N 1
ATOM 905 C CA . TYR A 1 122 ? 4.798 -3.551 -11.117 1.00 97.50 122 TYR A CA 1
ATOM 906 C C . TYR A 1 122 ? 3.441 -4.054 -11.583 1.00 97.50 122 TYR A C 1
ATOM 908 O O . TYR A 1 122 ? 2.442 -3.338 -11.533 1.00 97.50 122 TYR A O 1
ATOM 916 N N . SER A 1 123 ? 3.425 -5.290 -12.068 1.00 96.94 123 SER A N 1
ATOM 917 C CA . SER A 1 123 ? 2.230 -5.953 -12.555 1.00 96.94 123 SER A CA 1
ATOM 918 C C . SER A 1 123 ? 1.336 -6.339 -11.394 1.00 96.94 123 SER A C 1
ATOM 920 O O . SER A 1 123 ? 1.789 -6.793 -10.340 1.00 96.94 123 SER A O 1
ATOM 922 N N . THR A 1 124 ? 0.038 -6.211 -11.623 1.00 97.00 124 THR A N 1
ATOM 923 C CA . THR A 1 124 ? -0.957 -6.709 -10.684 1.00 97.00 124 THR A CA 1
ATOM 924 C C . THR A 1 124 ? -1.157 -8.217 -10.778 1.00 97.00 124 THR A C 1
ATOM 926 O O . THR A 1 124 ? -1.790 -8.743 -9.892 1.00 97.00 124 THR A O 1
ATOM 929 N N . ALA A 1 125 ? -0.638 -8.955 -11.764 1.00 96.12 125 ALA A N 1
ATOM 930 C CA . ALA A 1 125 ? -0.914 -10.396 -11.891 1.00 96.12 125 ALA A CA 1
ATOM 931 C C . ALA A 1 125 ? -0.501 -11.236 -10.652 1.00 96.12 125 ALA A C 1
ATOM 933 O O . ALA A 1 125 ? 0.465 -10.912 -9.972 1.00 96.12 125 ALA A O 1
ATOM 934 N N . GLU A 1 126 ? -1.218 -12.339 -10.378 1.00 92.69 126 GLU A N 1
ATOM 935 C CA . GLU A 1 126 ? -1.103 -13.156 -9.144 1.00 92.69 126 GLU A CA 1
ATOM 936 C C . GLU A 1 126 ? 0.320 -13.608 -8.773 1.00 92.69 126 GLU A C 1
ATOM 938 O O . GLU A 1 126 ? 0.649 -13.729 -7.597 1.00 92.69 126 GLU A O 1
ATOM 943 N N . ASP A 1 127 ? 1.169 -13.878 -9.764 1.00 91.12 127 ASP A N 1
ATOM 944 C CA . ASP A 1 127 ? 2.537 -14.370 -9.582 1.00 91.12 127 ASP A CA 1
ATOM 945 C C . ASP A 1 127 ? 3.585 -13.247 -9.551 1.00 91.12 127 ASP A C 1
ATOM 947 O O . ASP A 1 127 ? 4.790 -13.518 -9.561 1.00 91.12 127 ASP A O 1
ATOM 951 N N . LYS A 1 128 ? 3.145 -11.985 -9.557 1.00 94.94 128 LYS A N 1
ATOM 952 C CA . LYS A 1 128 ? 4.013 -10.814 -9.665 1.00 94.94 128 LYS A CA 1
ATOM 953 C C . LYS A 1 128 ? 4.141 -10.085 -8.336 1.00 94.94 128 LYS A C 1
ATOM 955 O O . LYS A 1 128 ? 3.186 -10.026 -7.562 1.00 94.94 128 LYS A O 1
ATOM 960 N N . PRO A 1 129 ? 5.308 -9.470 -8.073 1.00 95.62 129 PRO A N 1
ATOM 961 C CA . PRO A 1 129 ? 5.531 -8.738 -6.832 1.00 95.62 129 PRO A CA 1
ATOM 962 C C . PRO A 1 129 ? 4.482 -7.646 -6.601 1.00 95.62 129 PRO A C 1
ATOM 964 O O . PRO A 1 129 ? 4.006 -7.491 -5.475 1.00 95.62 129 PRO A O 1
ATOM 967 N N . GLY A 1 130 ? 4.052 -6.953 -7.662 1.00 96.56 130 GLY A N 1
ATOM 968 C CA . GLY A 1 130 ? 3.062 -5.882 -7.570 1.00 96.56 130 GLY A CA 1
ATOM 969 C C . GLY A 1 130 ? 1.723 -6.298 -6.962 1.00 96.56 130 GLY A C 1
ATOM 970 O O . GLY A 1 130 ? 1.102 -5.481 -6.281 1.00 96.56 130 GLY A O 1
ATOM 971 N N . ARG A 1 131 ? 1.315 -7.570 -7.091 1.00 96.38 131 ARG A N 1
ATOM 972 C CA . ARG A 1 131 ? 0.081 -8.087 -6.477 1.00 96.38 131 ARG A CA 1
ATOM 973 C C . ARG A 1 131 ? 0.070 -7.965 -4.953 1.00 96.38 131 ARG A C 1
ATOM 975 O O . ARG A 1 131 ? -0.990 -7.801 -4.353 1.00 96.38 131 ARG A O 1
ATOM 982 N N . THR A 1 132 ? 1.242 -7.973 -4.320 1.00 96.88 132 THR A N 1
ATOM 983 C CA . THR A 1 132 ? 1.377 -7.787 -2.866 1.00 96.88 132 THR A CA 1
ATOM 984 C C . THR A 1 132 ? 0.877 -6.413 -2.413 1.00 96.88 132 THR A C 1
ATOM 986 O O . THR A 1 132 ? 0.393 -6.280 -1.295 1.00 96.88 132 THR A O 1
ATOM 989 N N . LEU A 1 133 ? 0.978 -5.398 -3.276 1.00 97.25 133 LEU A N 1
ATOM 990 C CA . LEU A 1 133 ? 0.570 -4.020 -2.988 1.00 97.25 133 LEU A CA 1
ATOM 991 C C . LEU A 1 133 ? -0.805 -3.714 -3.584 1.00 97.25 133 LEU A C 1
ATOM 993 O O . LEU A 1 133 ? -1.589 -2.983 -2.981 1.00 97.25 133 LEU A O 1
ATOM 997 N N . CYS A 1 134 ? -1.083 -4.245 -4.777 1.00 97.81 134 CYS A N 1
ATOM 998 C CA . CYS A 1 134 ? -2.198 -3.812 -5.601 1.00 97.81 134 CYS A CA 1
ATOM 999 C C . CYS A 1 134 ? -2.914 -4.968 -6.313 1.00 97.81 134 CYS A C 1
ATOM 1001 O O . CYS A 1 134 ? -2.313 -5.733 -7.071 1.00 97.81 134 CYS A O 1
ATOM 1003 N N . THR A 1 135 ? -4.233 -5.053 -6.146 1.00 97.38 135 THR A N 1
ATOM 1004 C CA . THR A 1 135 ? -5.088 -6.050 -6.809 1.00 97.38 135 THR A CA 1
ATOM 1005 C C . THR A 1 135 ? -5.696 -5.558 -8.127 1.00 97.38 135 THR A C 1
ATOM 1007 O O . THR A 1 135 ? -6.069 -6.367 -8.977 1.00 97.38 135 THR A O 1
ATOM 1010 N N . ALA A 1 136 ? -5.757 -4.247 -8.353 1.00 96.12 136 ALA A N 1
ATOM 1011 C CA . ALA A 1 136 ? -6.189 -3.688 -9.629 1.00 96.12 136 ALA A CA 1
ATOM 1012 C C . ALA A 1 136 ? -5.488 -2.363 -9.908 1.00 96.12 136 ALA A C 1
ATOM 1014 O O . ALA A 1 136 ? -5.410 -1.505 -9.029 1.00 96.12 136 ALA A O 1
ATOM 1015 N N . ALA A 1 137 ? -5.011 -2.196 -11.139 1.00 96.38 137 ALA A N 1
ATOM 1016 C CA . ALA A 1 137 ? -4.363 -0.979 -11.595 1.00 96.38 137 ALA A CA 1
ATOM 1017 C C . ALA A 1 137 ? -4.955 -0.511 -12.924 1.00 96.38 137 ALA A C 1
ATOM 1019 O O . ALA A 1 137 ? -5.272 -1.319 -13.800 1.00 96.38 137 ALA A O 1
ATOM 1020 N N . SER A 1 138 ? -5.060 0.804 -13.079 1.00 93.56 138 SER A N 1
ATOM 1021 C CA . SER A 1 138 ? -5.522 1.456 -14.299 1.00 93.56 138 SER A CA 1
ATOM 1022 C C . SER A 1 138 ? -4.606 2.623 -14.625 1.00 93.56 138 SER A C 1
ATOM 1024 O O . SER A 1 138 ? -4.293 3.428 -13.754 1.00 93.56 138 SER A O 1
ATOM 1026 N N . SER A 1 139 ? -4.191 2.726 -15.889 1.00 90.94 139 SER A N 1
ATOM 1027 C CA . SER A 1 139 ? -3.371 3.839 -16.392 1.00 90.94 139 SER A CA 1
ATOM 1028 C C . SER A 1 139 ? -2.112 4.122 -15.555 1.00 90.94 139 SER A C 1
ATOM 1030 O O . SER A 1 139 ? -1.778 5.282 -15.327 1.00 90.94 139 SER A O 1
ATOM 1032 N N . GLY A 1 140 ? -1.438 3.080 -15.058 1.00 94.75 140 GLY A N 1
ATOM 1033 C CA . GLY A 1 140 ? -0.232 3.225 -14.238 1.00 94.75 140 GLY A CA 1
ATOM 1034 C C . GLY A 1 140 ? -0.477 3.528 -12.756 1.00 94.75 140 GLY A C 1
ATOM 1035 O O . GLY A 1 140 ? 0.485 3.731 -12.017 1.00 94.75 140 GLY A O 1
ATOM 1036 N N . VAL A 1 141 ? -1.733 3.533 -12.304 1.00 96.56 141 VAL A N 1
ATOM 1037 C CA . VAL A 1 141 ? -2.137 3.856 -10.928 1.00 96.56 141 VAL A CA 1
ATOM 1038 C C . VAL A 1 141 ? -2.777 2.637 -10.278 1.00 96.56 141 VAL A C 1
ATOM 1040 O O . VAL A 1 141 ? -3.645 1.996 -10.872 1.00 96.56 141 VAL A O 1
ATOM 1043 N N . CYS A 1 142 ? -2.392 2.331 -9.041 1.00 97.50 142 CYS A N 1
ATOM 1044 C CA . CYS A 1 142 ? -3.101 1.356 -8.229 1.00 97.50 142 CYS A CA 1
ATOM 1045 C C . CYS A 1 142 ? -4.485 1.893 -7.839 1.00 97.50 142 CYS A C 1
ATOM 1047 O O . CYS A 1 142 ? -4.595 2.877 -7.114 1.00 97.50 142 CYS A O 1
ATOM 1049 N N . THR A 1 143 ? -5.549 1.240 -8.304 1.00 95.88 143 THR A N 1
ATOM 1050 C CA . THR A 1 143 ? -6.939 1.627 -8.011 1.00 95.88 143 THR A CA 1
ATOM 1051 C C . THR A 1 143 ? -7.550 0.795 -6.893 1.00 95.88 143 THR A C 1
ATOM 1053 O O . THR A 1 143 ? -8.512 1.216 -6.254 1.00 95.88 143 THR A O 1
ATOM 1056 N N . THR A 1 144 ? -7.013 -0.399 -6.645 1.00 96.19 144 THR A N 1
ATOM 1057 C CA . THR A 1 144 ? -7.455 -1.267 -5.553 1.00 96.19 144 THR A CA 1
ATOM 1058 C C . THR A 1 144 ? -6.237 -1.861 -4.874 1.00 96.19 144 THR A C 1
ATOM 1060 O O . THR A 1 144 ? -5.557 -2.718 -5.433 1.00 96.19 144 THR A O 1
ATOM 1063 N N . ALA A 1 145 ? -5.954 -1.385 -3.666 1.00 97.44 145 ALA A N 1
ATOM 1064 C CA . ALA A 1 145 ? -4.842 -1.874 -2.870 1.00 97.44 145 ALA A CA 1
ATOM 1065 C C . ALA A 1 145 ? -5.148 -3.247 -2.253 1.00 97.44 145 ALA A C 1
ATOM 1067 O O . ALA A 1 145 ? -6.303 -3.606 -2.013 1.00 97.44 145 ALA A O 1
ATOM 1068 N N . THR A 1 146 ? -4.097 -4.019 -2.006 1.00 97.44 146 THR A N 1
ATOM 1069 C CA . THR A 1 146 ? -4.155 -5.261 -1.228 1.00 97.44 146 THR A CA 1
ATOM 1070 C C . THR A 1 146 ? -4.309 -4.933 0.260 1.00 97.44 146 THR A C 1
ATOM 1072 O O . THR A 1 146 ? -3.880 -3.872 0.712 1.00 97.44 146 THR A O 1
ATOM 1075 N N . ALA A 1 147 ? -4.909 -5.832 1.048 1.00 95.12 147 ALA A N 1
ATOM 1076 C CA . ALA A 1 147 ? -5.019 -5.651 2.496 1.00 95.12 147 ALA A CA 1
ATOM 1077 C C . ALA A 1 147 ? -3.645 -5.349 3.130 1.00 95.12 147 ALA A C 1
ATOM 1079 O O . ALA A 1 147 ? -2.651 -6.010 2.829 1.00 95.12 147 ALA A O 1
ATOM 1080 N N . GLY A 1 148 ? -3.600 -4.330 3.990 1.00 96.00 148 GLY A N 1
ATOM 1081 C CA . GLY A 1 148 ? -2.356 -3.776 4.538 1.00 96.00 148 GLY A CA 1
ATOM 1082 C C . GLY A 1 148 ? -1.751 -2.628 3.736 1.00 96.00 148 GLY A C 1
ATOM 1083 O O . GLY A 1 148 ? -0.753 -2.044 4.162 1.00 96.00 148 GLY A O 1
ATOM 1084 N N . TYR A 1 149 ? -2.398 -2.244 2.640 1.00 97.38 149 TYR A N 1
ATOM 1085 C CA . TYR A 1 149 ? -2.103 -1.056 1.857 1.00 97.38 149 TYR A CA 1
ATOM 1086 C C . TYR A 1 149 ? -3.396 -0.289 1.565 1.00 97.38 149 TYR A C 1
ATOM 1088 O O . TYR A 1 149 ? -4.491 -0.848 1.604 1.00 97.38 149 TYR A O 1
ATOM 1096 N N . PHE A 1 150 ? -3.271 0.992 1.232 1.00 96.81 150 PHE A N 1
ATOM 1097 C CA . PHE A 1 150 ? -4.372 1.797 0.716 1.00 96.81 150 PHE A CA 1
ATOM 1098 C C . PHE A 1 150 ? -3.967 2.475 -0.592 1.00 96.81 150 PHE A C 1
ATOM 1100 O O . PHE A 1 150 ? -2.821 2.898 -0.761 1.00 96.81 150 PHE A O 1
ATOM 1107 N N . ALA A 1 151 ? -4.917 2.569 -1.522 1.00 95.75 151 ALA A N 1
ATOM 1108 C CA . ALA A 1 151 ? -4.741 3.329 -2.750 1.00 95.75 151 ALA A CA 1
ATOM 1109 C C . ALA A 1 151 ? -4.901 4.819 -2.437 1.00 95.75 151 ALA A C 1
ATOM 1111 O O . ALA A 1 151 ? -5.821 5.215 -1.715 1.00 95.75 151 ALA A O 1
ATOM 1112 N N . ILE A 1 152 ? -4.003 5.639 -2.969 1.00 93.69 152 ILE A N 1
ATOM 1113 C CA . ILE A 1 152 ? -4.041 7.084 -2.774 1.00 93.69 152 ILE A CA 1
ATOM 1114 C C . ILE A 1 152 ? -5.193 7.663 -3.613 1.00 93.69 152 ILE A C 1
ATOM 1116 O O . ILE A 1 152 ? -5.217 7.463 -4.833 1.00 93.69 152 ILE A O 1
ATOM 1120 N N . PRO A 1 153 ? -6.138 8.407 -3.007 1.00 89.94 153 PRO A N 1
ATOM 1121 C CA . PRO A 1 153 ? -7.206 9.062 -3.755 1.00 89.94 153 PRO A CA 1
ATOM 1122 C C . PRO A 1 153 ? -6.648 10.023 -4.814 1.00 89.94 153 PRO A C 1
ATOM 1124 O O . PRO A 1 153 ? -5.849 10.901 -4.496 1.00 89.94 153 PRO A O 1
ATOM 1127 N N . ASN A 1 154 ? -7.101 9.885 -6.065 1.00 87.25 154 ASN A N 1
ATOM 1128 C CA . ASN A 1 154 ? -6.684 10.724 -7.199 1.00 87.25 154 ASN A CA 1
ATOM 1129 C C . ASN A 1 154 ? -5.158 10.767 -7.429 1.00 87.25 154 ASN A C 1
ATOM 1131 O O . ASN A 1 154 ? -4.629 11.802 -7.837 1.00 87.25 154 ASN A O 1
ATOM 1135 N N . ALA A 1 155 ? -4.446 9.668 -7.157 1.00 91.94 155 ALA A N 1
ATOM 1136 C CA . ALA A 1 155 ? -3.008 9.603 -7.402 1.00 91.94 155 ALA A CA 1
ATOM 1137 C C . ALA A 1 155 ? -2.648 9.896 -8.873 1.00 91.94 155 ALA A C 1
ATOM 1139 O O . ALA A 1 155 ? -3.353 9.448 -9.785 1.00 91.94 155 ALA A O 1
ATOM 1140 N N . PRO A 1 156 ? -1.532 10.606 -9.120 1.00 91.69 156 PRO A N 1
ATOM 1141 C CA . PRO A 1 156 ? -1.015 10.790 -10.465 1.00 91.69 156 PRO A CA 1
ATOM 1142 C C . PRO A 1 156 ? -0.453 9.470 -11.000 1.00 91.69 156 PRO A C 1
ATOM 1144 O O . PRO A 1 156 ? 0.060 8.639 -10.253 1.00 91.69 156 PRO A O 1
ATOM 1147 N N . ASN A 1 157 ? -0.455 9.310 -12.321 1.00 93.06 157 ASN A N 1
ATOM 1148 C CA . ASN A 1 157 ? 0.207 8.184 -12.987 1.00 93.06 157 ASN A CA 1
ATOM 1149 C C . ASN A 1 157 ? 1.734 8.341 -13.107 1.00 93.06 157 ASN A C 1
ATOM 1151 O O . ASN A 1 157 ? 2.388 7.492 -13.712 1.00 93.06 157 ASN A O 1
ATOM 1155 N N . THR A 1 158 ? 2.288 9.422 -12.553 1.00 92.81 158 THR A N 1
ATOM 1156 C CA . THR A 1 158 ? 3.721 9.743 -12.545 1.00 92.81 158 THR A CA 1
ATOM 1157 C C . THR A 1 158 ? 4.351 9.650 -11.156 1.00 92.81 158 THR A C 1
ATOM 1159 O O . THR A 1 158 ? 5.410 10.224 -10.911 1.00 92.81 158 THR A O 1
ATOM 1162 N N . GLY A 1 159 ? 3.680 8.995 -10.207 1.00 91.62 159 GLY A N 1
ATOM 1163 C CA . GLY A 1 159 ? 4.164 8.861 -8.838 1.00 91.62 159 GLY A CA 1
ATOM 1164 C C . GLY A 1 159 ? 3.650 7.608 -8.146 1.00 91.62 159 GLY A C 1
ATOM 1165 O O . GLY A 1 159 ? 3.078 6.714 -8.768 1.00 91.62 159 GLY A O 1
ATOM 1166 N N . GLU A 1 160 ? 3.867 7.554 -6.835 1.00 94.88 160 GLU A N 1
ATOM 1167 C CA . GLU A 1 160 ? 3.291 6.507 -5.997 1.00 94.88 160 GLU A CA 1
ATOM 1168 C C . GLU A 1 160 ? 1.766 6.610 -6.003 1.00 94.88 160 GLU A C 1
ATOM 1170 O O . GLU A 1 160 ? 1.186 7.696 -5.982 1.00 94.88 160 GLU A O 1
ATOM 1175 N N . SER A 1 161 ? 1.116 5.455 -5.993 1.00 95.94 161 SER A N 1
ATOM 1176 C CA . SER A 1 161 ? -0.346 5.347 -5.968 1.00 95.94 161 SER A CA 1
ATOM 1177 C C . SER A 1 161 ? -0.862 4.461 -4.840 1.00 95.94 161 SER A C 1
ATOM 1179 O O . SER A 1 161 ? -2.068 4.312 -4.660 1.00 95.94 161 SER A O 1
ATOM 1181 N N . VAL A 1 162 ? 0.047 3.885 -4.059 1.00 96.56 162 VAL A N 1
ATOM 1182 C CA . VAL A 1 162 ? -0.258 2.952 -2.982 1.00 96.56 162 VAL A CA 1
ATOM 1183 C C . VAL A 1 162 ? 0.695 3.197 -1.820 1.00 96.56 162 VAL A C 1
ATOM 1185 O O . VAL A 1 162 ? 1.889 3.404 -2.020 1.00 96.56 162 VAL A O 1
ATOM 1188 N N . VAL A 1 163 ? 0.165 3.181 -0.600 1.00 96.25 163 VAL A N 1
ATOM 1189 C CA . VAL A 1 163 ? 0.940 3.374 0.631 1.00 96.25 163 VAL A CA 1
ATOM 1190 C C . VAL A 1 163 ? 0.583 2.270 1.613 1.00 96.25 163 VAL A C 1
ATOM 1192 O O . VAL A 1 163 ? -0.562 1.824 1.690 1.00 96.25 163 VAL A O 1
ATOM 1195 N N . LYS A 1 164 ? 1.580 1.793 2.356 1.00 97.00 164 LYS A N 1
ATOM 1196 C CA . LYS A 1 164 ? 1.386 0.751 3.362 1.00 97.00 164 LYS A CA 1
ATOM 1197 C C . LYS A 1 164 ? 0.682 1.323 4.592 1.00 97.00 164 LYS A C 1
ATOM 1199 O O . LYS A 1 164 ? 0.979 2.434 5.024 1.00 97.00 164 LYS A O 1
ATOM 1204 N N . CYS A 1 165 ? -0.217 0.551 5.194 1.00 97.19 165 CYS A N 1
ATOM 1205 C CA . CYS A 1 165 ? -1.030 1.005 6.321 1.00 97.19 165 CYS A CA 1
ATOM 1206 C C . CYS A 1 165 ? -0.220 1.421 7.554 1.00 97.19 165 CYS A C 1
ATOM 1208 O O . CYS A 1 165 ? -0.727 2.210 8.342 1.00 97.19 165 CYS A O 1
ATOM 1210 N N . ASP A 1 166 ? 1.015 0.939 7.721 1.00 95.94 166 ASP A N 1
ATOM 1211 C CA . ASP A 1 166 ? 1.918 1.298 8.822 1.00 95.94 166 ASP A CA 1
ATOM 1212 C C . ASP A 1 166 ? 3.086 2.208 8.415 1.00 95.94 166 ASP A C 1
ATOM 1214 O O . ASP A 1 166 ? 3.981 2.438 9.230 1.00 95.94 166 ASP A O 1
ATOM 1218 N N . ASP A 1 167 ? 3.099 2.727 7.184 1.00 95.62 167 ASP A N 1
ATOM 1219 C CA . ASP A 1 167 ? 4.136 3.653 6.731 1.00 95.62 167 ASP A CA 1
ATOM 1220 C C . ASP A 1 167 ? 3.873 5.060 7.274 1.00 95.62 167 ASP A C 1
ATOM 1222 O O . ASP A 1 167 ? 3.133 5.851 6.694 1.00 95.62 167 ASP A O 1
ATOM 1226 N N . THR A 1 168 ? 4.485 5.377 8.414 1.00 94.81 168 THR A N 1
ATOM 1227 C CA . THR A 1 168 ? 4.347 6.687 9.063 1.00 94.81 168 THR A CA 1
ATOM 1228 C C . THR A 1 168 ? 5.122 7.805 8.368 1.00 94.81 168 THR A C 1
ATOM 1230 O O . THR A 1 168 ? 4.902 8.970 8.695 1.00 94.81 168 THR A O 1
ATOM 1233 N N . THR A 1 169 ? 6.038 7.475 7.453 1.00 94.12 169 THR A N 1
ATOM 1234 C CA . THR A 1 169 ? 6.759 8.465 6.642 1.00 94.12 169 THR A CA 1
ATOM 1235 C C . THR A 1 169 ? 5.881 8.912 5.481 1.00 94.12 169 THR A C 1
ATOM 1237 O O . THR A 1 169 ? 5.696 10.111 5.278 1.00 94.12 169 THR A O 1
ATOM 1240 N N . GLY A 1 170 ? 5.282 7.949 4.782 1.00 92.06 170 GLY A N 1
ATOM 1241 C CA . GLY A 1 170 ? 4.331 8.199 3.712 1.00 92.06 170 GLY A CA 1
ATOM 1242 C C . GLY A 1 170 ? 4.956 8.763 2.438 1.00 92.06 170 GLY A C 1
ATOM 1243 O O . GLY A 1 170 ? 6.164 8.681 2.206 1.00 92.06 170 GLY A O 1
ATOM 1244 N N . VAL A 1 171 ? 4.097 9.324 1.589 1.00 92.75 171 VAL A N 1
ATOM 1245 C CA . VAL A 1 171 ? 4.476 9.907 0.300 1.00 92.75 171 VAL A CA 1
ATOM 1246 C C . VAL A 1 171 ? 3.824 11.269 0.124 1.00 92.75 171 VAL A C 1
ATOM 1248 O O . VAL A 1 171 ? 2.619 11.417 0.326 1.00 92.75 171 VAL A O 1
ATOM 1251 N N . GLU A 1 172 ? 4.614 12.256 -0.287 1.00 91.62 172 GLU A N 1
ATOM 1252 C CA . GLU A 1 172 ? 4.112 13.581 -0.635 1.00 91.62 172 GLU A CA 1
ATOM 1253 C C . GLU A 1 172 ? 3.660 13.629 -2.099 1.00 91.62 172 GLU A C 1
ATOM 1255 O O . GLU A 1 172 ? 4.413 13.293 -3.014 1.00 91.62 172 GLU A O 1
ATOM 1260 N N . ILE A 1 173 ? 2.420 14.064 -2.320 1.00 87.44 173 ILE A N 1
ATOM 1261 C CA . ILE A 1 173 ? 1.834 14.275 -3.643 1.00 87.44 173 ILE A CA 1
ATOM 1262 C C . ILE A 1 173 ? 1.143 15.633 -3.633 1.00 87.44 173 ILE A C 1
ATOM 1264 O O . ILE A 1 173 ? 0.208 15.869 -2.865 1.00 87.44 173 ILE A O 1
ATOM 1268 N N . SER A 1 174 ? 1.606 16.531 -4.504 1.00 85.00 174 SER A N 1
ATOM 1269 C CA . SER A 1 174 ? 1.027 17.870 -4.684 1.00 85.00 174 SER A CA 1
ATOM 1270 C C . SER A 1 174 ? 0.889 18.657 -3.369 1.00 85.00 174 SER A C 1
ATOM 1272 O O . SER A 1 174 ? -0.126 19.314 -3.144 1.00 85.00 174 SER A O 1
ATOM 1274 N N . GLY A 1 175 ? 1.893 18.567 -2.488 1.00 84.62 175 GLY A N 1
ATOM 1275 C CA . GLY A 1 175 ? 1.926 19.267 -1.198 1.00 84.62 175 GLY A CA 1
ATOM 1276 C C . GLY A 1 175 ? 1.103 18.623 -0.074 1.00 84.62 175 GLY A C 1
ATOM 1277 O O . GLY A 1 175 ? 0.996 19.214 0.998 1.00 84.62 175 GLY A O 1
ATOM 1278 N N . ASN A 1 176 ? 0.528 17.433 -0.293 1.00 87.81 176 ASN A N 1
ATOM 1279 C CA . ASN A 1 176 ? -0.128 16.636 0.747 1.00 87.81 176 ASN A CA 1
ATOM 1280 C C . ASN A 1 176 ? 0.647 15.343 1.004 1.00 87.81 176 ASN A C 1
ATOM 1282 O O . ASN A 1 176 ? 0.960 14.616 0.060 1.00 87.81 176 ASN A O 1
ATOM 1286 N N . THR A 1 177 ? 0.870 15.007 2.274 1.00 92.56 177 THR A N 1
ATOM 1287 C CA . THR A 1 177 ? 1.543 13.756 2.654 1.00 92.56 177 THR A CA 1
ATOM 1288 C C . THR A 1 177 ? 0.532 12.668 2.992 1.00 92.56 177 THR A C 1
ATOM 1290 O O . THR A 1 177 ? -0.225 12.789 3.957 1.00 92.56 177 THR A O 1
ATOM 1293 N N . TYR A 1 178 ? 0.540 11.584 2.217 1.00 93.88 178 TYR A N 1
ATOM 1294 C CA . TYR A 1 178 ? -0.264 10.385 2.441 1.00 93.88 178 TYR A CA 1
ATOM 1295 C C . TYR A 1 178 ? 0.522 9.381 3.267 1.00 93.88 178 TYR A C 1
ATOM 1297 O O . TYR A 1 178 ? 1.528 8.853 2.797 1.00 93.88 178 TYR A O 1
ATOM 1305 N N . LYS A 1 179 ? 0.063 9.101 4.485 1.00 94.44 179 LYS A N 1
ATOM 1306 C CA . LYS A 1 179 ? 0.767 8.214 5.419 1.00 94.44 179 LYS A CA 1
ATOM 1307 C C . LYS A 1 179 ? -0.172 7.259 6.142 1.00 94.44 179 LYS A C 1
ATOM 1309 O O . LYS A 1 179 ? -1.370 7.506 6.276 1.00 94.44 179 LYS A O 1
ATOM 1314 N N . GLY A 1 180 ? 0.399 6.159 6.601 1.00 95.44 180 GLY A N 1
ATOM 1315 C CA . GLY A 1 180 ? -0.234 5.173 7.454 1.00 95.44 180 GLY A CA 1
ATOM 1316 C C . GLY A 1 180 ? -0.243 5.559 8.935 1.00 95.44 180 GLY A C 1
ATOM 1317 O O . GLY A 1 180 ? 0.149 6.654 9.345 1.00 95.44 180 GLY A O 1
ATOM 1318 N N . VAL A 1 181 ? -0.681 4.603 9.745 1.00 95.00 181 VAL A N 1
ATOM 1319 C CA . VAL A 1 181 ? -0.783 4.675 11.199 1.00 95.00 181 VAL A CA 1
ATOM 1320 C C . VAL A 1 181 ? 0.149 3.631 11.803 1.00 95.00 181 VAL A C 1
ATOM 1322 O O . VAL A 1 181 ? 0.113 2.458 11.433 1.00 95.00 181 VAL A O 1
ATOM 1325 N N . LEU A 1 182 ? 0.975 4.038 12.767 1.00 95.69 182 LEU A N 1
ATOM 1326 C CA . LEU A 1 182 ? 1.913 3.132 13.426 1.00 95.69 182 LEU A CA 1
ATOM 1327 C C . LEU A 1 182 ? 1.188 1.887 13.973 1.00 95.69 182 LEU A C 1
ATOM 1329 O O . LEU A 1 182 ? 0.198 2.000 14.690 1.00 95.69 182 LEU A O 1
ATOM 1333 N N . ASN A 1 183 ? 1.721 0.700 13.668 1.00 95.69 183 ASN A N 1
ATOM 1334 C CA . ASN A 1 183 ? 1.145 -0.604 14.034 1.00 95.69 183 ASN A CA 1
ATOM 1335 C C . ASN A 1 183 ? -0.231 -0.919 13.425 1.00 95.69 183 ASN A C 1
ATOM 1337 O O . ASN A 1 183 ? -0.906 -1.834 13.903 1.00 95.69 183 ASN A O 1
ATOM 1341 N N . CYS A 1 184 ? -0.632 -0.236 12.357 1.00 96.81 184 CYS A N 1
ATOM 1342 C CA . CYS A 1 184 ? -1.833 -0.604 11.629 1.00 96.81 184 CYS A CA 1
ATOM 1343 C C . CYS A 1 184 ? -1.585 -1.789 10.683 1.00 96.81 184 CYS A C 1
ATOM 1345 O O . CYS A 1 184 ? -0.662 -1.772 9.872 1.00 96.81 184 CYS A O 1
ATOM 1347 N N . GLU A 1 185 ? -2.408 -2.829 10.796 1.00 95.44 185 GLU A N 1
ATOM 1348 C CA . GLU A 1 185 ? -2.380 -4.007 9.922 1.00 95.44 185 GLU A CA 1
ATOM 1349 C C . GLU A 1 185 ? -3.259 -3.809 8.693 1.00 95.44 185 GLU A C 1
ATOM 1351 O O . GLU A 1 185 ? -2.847 -4.154 7.595 1.00 95.44 185 GLU A O 1
ATOM 1356 N N . VAL A 1 186 ? -4.465 -3.267 8.879 1.00 95.12 186 VAL A N 1
ATOM 1357 C CA . VAL A 1 186 ? -5.446 -3.047 7.811 1.00 95.12 186 VAL A CA 1
ATOM 1358 C C . VAL A 1 186 ? -6.030 -1.656 7.971 1.00 95.12 186 VAL A C 1
ATOM 1360 O O . VAL A 1 186 ? -6.426 -1.261 9.069 1.00 95.12 186 VAL A O 1
ATOM 1363 N N . CYS A 1 187 ? -6.118 -0.915 6.877 1.00 96.19 187 CYS A N 1
ATOM 1364 C CA . CYS A 1 187 ? -6.593 0.456 6.863 1.00 96.19 187 CYS A CA 1
ATOM 1365 C C . CYS A 1 187 ? -7.447 0.736 5.630 1.00 96.19 187 CYS A C 1
ATOM 1367 O O . CYS A 1 187 ? -7.380 0.024 4.628 1.00 96.19 187 CYS A O 1
ATOM 1369 N N . SER A 1 188 ? -8.211 1.817 5.720 1.00 93.12 188 SER A N 1
ATOM 1370 C CA . SER A 1 188 ? -8.900 2.435 4.595 1.00 93.12 188 SER A CA 1
ATOM 1371 C C . SER A 1 188 ? -8.165 3.708 4.165 1.00 93.12 188 SER A C 1
ATOM 1373 O O . SER A 1 188 ? -7.476 4.324 4.991 1.00 93.12 188 SER A O 1
ATOM 1375 N N . PRO A 1 189 ? -8.323 4.145 2.900 1.00 91.44 189 PRO A N 1
ATOM 1376 C CA . PRO A 1 189 ? -7.806 5.432 2.454 1.00 91.44 189 PRO A CA 1
ATOM 1377 C C . PRO A 1 189 ? -8.292 6.588 3.346 1.00 91.44 189 PRO A C 1
ATOM 1379 O O . PRO A 1 189 ? -9.367 6.486 3.950 1.00 91.44 189 PRO A O 1
ATOM 1382 N N . PRO A 1 190 ? -7.540 7.699 3.417 1.00 88.94 190 PRO A N 1
ATOM 1383 C CA . PRO A 1 190 ? -7.981 8.900 4.116 1.00 88.94 190 PRO A CA 1
ATOM 1384 C C . PRO A 1 190 ? -9.362 9.350 3.623 1.00 88.94 190 PRO A C 1
ATOM 1386 O O . PRO A 1 190 ? -9.606 9.434 2.421 1.00 88.94 190 PRO A O 1
ATOM 1389 N N . THR A 1 191 ? -10.268 9.647 4.554 1.00 77.31 191 THR A N 1
ATOM 1390 C CA . THR A 1 191 ? -11.635 10.104 4.245 1.00 77.31 191 THR A CA 1
ATOM 1391 C C . THR A 1 191 ? -11.717 11.614 4.028 1.00 77.31 191 THR A C 1
ATOM 1393 O O . THR A 1 191 ? -12.684 12.113 3.454 1.00 77.31 191 THR A O 1
ATOM 1396 N N . THR A 1 192 ? -10.706 12.361 4.471 1.00 68.31 192 THR A N 1
ATOM 1397 C CA . THR A 1 192 ? -10.583 13.795 4.204 1.00 68.31 192 THR A CA 1
ATOM 1398 C C . THR A 1 192 ? -10.195 14.050 2.745 1.00 68.31 192 THR A C 1
ATOM 1400 O O . THR A 1 192 ? -9.251 13.422 2.263 1.00 68.31 192 THR A O 1
ATOM 1403 N N . PRO A 1 193 ? -10.855 14.997 2.052 1.00 59.09 193 PRO A N 1
ATOM 1404 C CA . PRO A 1 193 ? -10.466 15.398 0.704 1.00 59.09 193 PRO A CA 1
ATOM 1405 C C . PRO A 1 193 ? -8.999 15.844 0.637 1.00 59.09 193 PRO A C 1
ATOM 1407 O O . PRO A 1 193 ? -8.516 16.542 1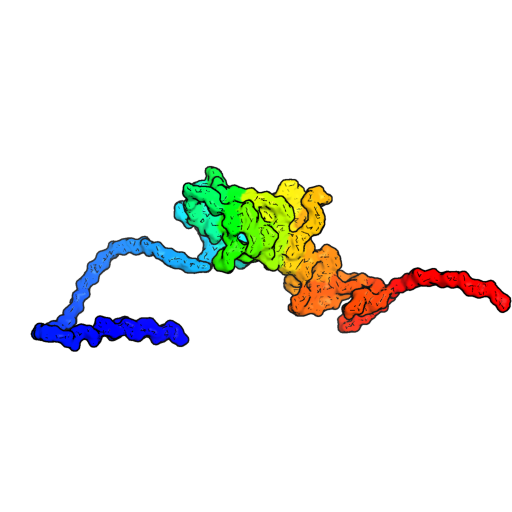.534 1.00 59.09 193 PRO A O 1
ATOM 1410 N N . ALA A 1 194 ? -8.312 15.482 -0.449 1.00 57.66 194 ALA A N 1
ATOM 1411 C CA . ALA A 1 194 ? -6.966 15.967 -0.745 1.00 57.66 194 ALA A CA 1
ATOM 1412 C C . ALA A 1 194 ? -6.937 17.509 -0.714 1.00 57.66 194 ALA A C 1
ATOM 1414 O O . ALA A 1 194 ? -7.792 18.156 -1.320 1.00 57.66 194 ALA A O 1
ATOM 1415 N N . GLY A 1 195 ? -5.984 18.100 0.014 1.00 55.44 195 GLY A N 1
ATOM 1416 C CA . GLY A 1 195 ? -5.852 19.555 0.165 1.00 55.44 195 GLY A CA 1
ATOM 1417 C C . GLY A 1 195 ? -6.656 20.184 1.310 1.00 55.44 195 GLY A C 1
ATOM 1418 O O . GLY A 1 195 ? -6.502 21.375 1.563 1.00 55.44 195 GLY A O 1
ATOM 1419 N N . ALA A 1 196 ? -7.471 19.417 2.046 1.00 58.16 196 ALA A N 1
ATOM 1420 C CA . ALA A 1 196 ? -8.138 19.920 3.254 1.00 58.16 196 ALA A CA 1
ATOM 1421 C C . ALA A 1 196 ? -7.184 20.039 4.462 1.00 58.16 196 ALA A C 1
ATOM 1423 O O . ALA A 1 196 ? -7.488 20.739 5.429 1.00 58.16 196 ALA A O 1
ATOM 1424 N N . ARG A 1 197 ? -6.050 19.323 4.430 1.00 61.09 197 ARG A N 1
ATOM 1425 C CA . ARG A 1 197 ? -5.009 19.279 5.468 1.00 61.09 197 ARG A CA 1
ATOM 1426 C C . ARG A 1 197 ? -3.656 18.973 4.827 1.00 61.09 197 ARG A C 1
ATOM 1428 O O . ARG A 1 197 ? -3.619 18.234 3.854 1.00 61.09 197 ARG A O 1
ATOM 1435 N N . THR A 1 198 ? -2.568 19.442 5.440 1.00 67.69 198 THR A N 1
ATOM 1436 C CA . THR A 1 198 ? -1.179 19.137 5.034 1.00 67.69 198 THR A CA 1
ATOM 1437 C C . THR A 1 198 ? -0.861 17.634 5.077 1.00 67.69 198 THR A C 1
ATOM 1439 O O . THR A 1 198 ? 0.010 17.152 4.356 1.00 67.69 198 THR A O 1
ATOM 1442 N N . GLU A 1 199 ? -1.587 16.868 5.898 1.00 81.00 199 GLU A N 1
ATOM 1443 C CA . GLU A 1 199 ? -1.404 15.425 6.054 1.00 81.00 199 GLU A CA 1
ATOM 1444 C C . GLU A 1 199 ? -2.726 14.670 5.884 1.00 81.00 199 GLU A C 1
ATOM 1446 O O . GLU A 1 199 ? -3.745 15.010 6.492 1.00 81.00 199 GLU A O 1
ATOM 1451 N N . SER A 1 200 ? -2.686 13.609 5.079 1.00 89.06 200 SER A N 1
ATOM 1452 C CA . SER A 1 200 ? -3.791 12.686 4.824 1.00 89.06 200 SER A CA 1
ATOM 1453 C C . SER A 1 200 ? -3.439 11.317 5.401 1.00 89.06 200 SER A C 1
ATOM 1455 O O . SER A 1 2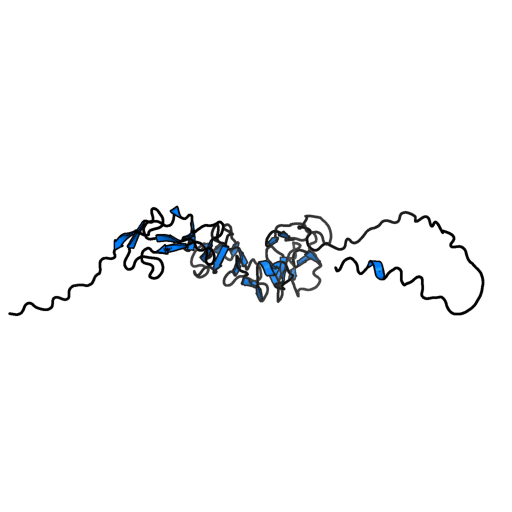00 ? -2.715 10.527 4.795 1.00 89.06 200 SER A O 1
ATOM 1457 N N . VAL A 1 201 ? -3.928 11.059 6.613 1.00 91.44 201 VAL A N 1
ATOM 1458 C CA . VAL A 1 201 ? -3.630 9.836 7.370 1.00 91.44 201 VAL A CA 1
ATOM 1459 C C . VAL A 1 201 ? -4.678 8.768 7.070 1.00 91.44 201 VAL A C 1
ATOM 1461 O O . VAL A 1 201 ? -5.876 9.056 7.067 1.00 91.44 201 VAL A O 1
ATOM 1464 N N . ALA A 1 202 ? -4.230 7.543 6.800 1.00 93.50 202 ALA A N 1
ATOM 1465 C CA . ALA A 1 202 ? -5.113 6.397 6.612 1.00 93.50 202 ALA A CA 1
ATOM 1466 C C . ALA A 1 202 ? -5.944 6.115 7.872 1.00 93.50 202 ALA A C 1
ATOM 1468 O O . ALA A 1 202 ? -5.493 6.334 8.996 1.00 93.50 202 ALA A O 1
ATOM 1469 N N . VAL A 1 203 ? -7.150 5.578 7.694 1.00 92.44 203 VAL A N 1
ATOM 1470 C CA . VAL A 1 203 ? -8.008 5.191 8.821 1.00 92.44 203 VAL A CA 1
ATOM 1471 C C . VAL A 1 203 ? -7.708 3.744 9.173 1.00 92.44 203 VAL A C 1
ATOM 1473 O O . VAL A 1 203 ? -8.013 2.849 8.383 1.00 92.44 203 VAL A O 1
ATOM 1476 N N . CYS A 1 204 ? -7.100 3.490 10.334 1.00 95.50 204 CYS A N 1
ATOM 1477 C CA . CYS A 1 204 ? -6.840 2.118 10.746 1.00 95.50 204 CYS A CA 1
ATOM 1478 C C . CYS A 1 204 ? -8.138 1.396 11.114 1.00 95.50 204 CYS A C 1
ATOM 1480 O O . CYS A 1 204 ? -9.014 1.953 11.768 1.00 95.50 204 CYS A O 1
ATOM 1482 N N . THR A 1 205 ? -8.241 0.136 10.702 1.00 93.75 205 THR A N 1
ATOM 1483 C CA . THR A 1 205 ? -9.404 -0.732 10.954 1.00 93.75 205 THR A CA 1
ATOM 1484 C C . THR A 1 205 ? -9.025 -2.013 11.689 1.00 93.75 205 THR A C 1
ATOM 1486 O O . THR A 1 205 ? -9.884 -2.656 12.284 1.00 93.75 205 THR A O 1
ATOM 1489 N N . LYS A 1 206 ? -7.735 -2.369 11.692 1.00 94.56 206 LYS A N 1
ATOM 1490 C CA . LYS A 1 206 ? -7.186 -3.481 12.465 1.00 94.56 206 LYS A CA 1
ATOM 1491 C C . LYS A 1 206 ? -5.728 -3.209 12.796 1.00 94.56 206 LYS A C 1
ATOM 1493 O O . LYS A 1 206 ? -4.950 -2.848 11.915 1.00 94.56 206 LYS A O 1
ATOM 1498 N N . CYS A 1 207 ? -5.353 -3.420 14.049 1.00 95.50 207 CYS A N 1
ATOM 1499 C CA . CYS A 1 207 ? -3.988 -3.247 14.528 1.00 95.50 207 CYS A CA 1
ATOM 1500 C C . CYS A 1 207 ? -3.226 -4.579 14.572 1.00 95.50 207 CYS A C 1
ATOM 1502 O O . CYS A 1 207 ? -3.809 -5.620 14.869 1.00 95.50 207 CYS A O 1
ATOM 1504 N N . ARG A 1 208 ? -1.910 -4.534 14.335 1.00 93.00 208 ARG A N 1
ATOM 1505 C CA . ARG A 1 208 ? -1.014 -5.694 14.502 1.00 93.00 208 ARG A CA 1
ATOM 1506 C C . ARG A 1 208 ? -0.429 -5.758 15.915 1.00 93.00 208 ARG A C 1
ATOM 1508 O O . ARG A 1 208 ? -0.626 -4.855 16.723 1.00 93.00 208 ARG A O 1
ATOM 1515 N N . ASN A 1 209 ? 0.384 -6.782 16.191 1.00 90.19 209 ASN A N 1
ATOM 1516 C CA . ASN A 1 209 ? 1.178 -6.911 17.425 1.00 90.19 209 ASN A CA 1
ATOM 1517 C C . ASN A 1 209 ? 0.332 -6.854 18.712 1.00 90.19 209 ASN A C 1
ATOM 1519 O O . ASN A 1 209 ? 0.759 -6.270 19.706 1.00 90.19 209 ASN A O 1
ATOM 1523 N N . SER A 1 210 ? -0.880 -7.419 18.675 1.00 90.56 210 SER A N 1
ATOM 1524 C CA . SER A 1 210 ? -1.834 -7.438 19.798 1.00 90.56 210 SER A CA 1
ATOM 1525 C C . SER A 1 210 ? -2.277 -6.056 20.305 1.00 90.56 210 SER A C 1
ATOM 1527 O O . SER A 1 210 ? -2.873 -5.962 21.380 1.00 90.56 210 SER A O 1
ATOM 1529 N N . LYS A 1 211 ? -2.028 -4.992 19.534 1.00 95.25 211 LYS A N 1
ATOM 1530 C CA . LYS A 1 211 ? -2.478 -3.630 19.843 1.00 95.25 211 LYS A CA 1
ATOM 1531 C C . LYS A 1 211 ? -3.987 -3.495 19.677 1.00 95.25 211 LYS A C 1
ATOM 1533 O O . LYS A 1 211 ? -4.598 -4.226 18.903 1.00 95.25 211 LYS A O 1
ATOM 1538 N N . TYR A 1 212 ? -4.560 -2.536 20.390 1.00 95.25 212 TYR A N 1
ATOM 1539 C CA . TYR A 1 212 ? -5.984 -2.242 20.430 1.00 95.25 212 TYR A CA 1
ATOM 1540 C C . TYR A 1 212 ? -6.300 -1.059 19.520 1.00 95.25 212 TYR A C 1
ATOM 1542 O O . TYR A 1 212 ? -5.675 -0.003 19.624 1.00 95.25 212 TYR A O 1
ATOM 1550 N N . LEU A 1 213 ? -7.277 -1.235 18.632 1.00 95.81 213 LEU A N 1
ATOM 1551 C CA . LEU A 1 213 ? -7.807 -0.153 17.812 1.00 95.81 213 LEU A CA 1
ATOM 1552 C C . LEU A 1 213 ? -8.612 0.812 18.685 1.00 95.81 213 LEU A C 1
ATOM 1554 O O . LEU A 1 213 ? -9.613 0.422 19.286 1.00 95.81 213 LEU A O 1
ATOM 1558 N N . LYS A 1 214 ? -8.179 2.068 18.736 1.00 93.19 214 LYS A N 1
ATOM 1559 C CA . LYS A 1 214 ? -8.875 3.159 19.416 1.00 93.19 214 LYS A CA 1
ATOM 1560 C C . LYS A 1 214 ? -9.952 3.767 18.517 1.00 93.19 214 LYS A C 1
ATOM 1562 O O . LYS A 1 214 ? -9.927 3.631 17.296 1.00 93.19 214 LYS A O 1
ATOM 1567 N N . THR A 1 215 ? -10.880 4.494 19.132 1.00 88.56 215 THR A N 1
ATOM 1568 C CA . THR A 1 215 ? -11.981 5.186 18.439 1.00 88.56 215 THR A CA 1
ATOM 1569 C C . THR A 1 215 ? -11.505 6.302 17.505 1.00 88.56 215 THR A C 1
ATOM 1571 O O . THR A 1 215 ? -12.209 6.651 16.563 1.00 88.56 215 THR A O 1
ATOM 1574 N N . ASP A 1 216 ? -10.297 6.828 17.725 1.00 84.62 216 ASP A N 1
ATOM 1575 C CA . ASP A 1 216 ? -9.638 7.816 16.862 1.00 84.62 216 ASP A CA 1
ATOM 1576 C C . ASP A 1 216 ? -8.992 7.204 15.598 1.00 84.62 216 ASP A C 1
ATOM 1578 O O . ASP A 1 216 ? -8.410 7.931 14.792 1.00 84.62 216 ASP A O 1
ATOM 1582 N N . GLY A 1 217 ? -9.077 5.880 15.412 1.00 87.00 217 GLY A N 1
ATOM 1583 C CA . GLY A 1 217 ? -8.475 5.176 14.279 1.00 87.00 217 GLY A CA 1
ATOM 1584 C C . GLY A 1 217 ? -6.976 4.901 14.431 1.00 87.00 217 GLY A C 1
ATOM 1585 O O . GLY A 1 217 ? -6.319 4.585 13.439 1.00 87.00 217 GLY A O 1
ATOM 1586 N N . THR A 1 218 ? -6.417 5.012 15.641 1.00 91.88 218 THR A N 1
ATOM 1587 C CA . THR A 1 218 ? -5.015 4.676 15.938 1.00 91.88 218 THR A CA 1
ATOM 1588 C C . THR A 1 218 ? -4.870 3.435 16.818 1.00 91.88 218 THR A C 1
ATOM 1590 O O . THR A 1 218 ? -5.827 2.963 17.428 1.00 91.88 218 THR A O 1
ATOM 1593 N N . CYS A 1 219 ? -3.662 2.874 16.873 1.00 95.31 219 CYS A N 1
ATOM 1594 C CA . CYS A 1 219 ? -3.371 1.642 17.604 1.00 95.31 219 CYS A CA 1
ATOM 1595 C C . CYS A 1 219 ? -2.665 1.936 18.931 1.00 95.31 219 CYS A C 1
ATOM 1597 O O . CYS A 1 219 ? -1.610 2.569 18.937 1.00 95.31 219 CYS A O 1
ATOM 1599 N N . GLY A 1 220 ? -3.226 1.443 20.034 1.00 94.56 220 GLY A N 1
ATOM 1600 C CA . GLY A 1 220 ? -2.697 1.601 21.392 1.00 94.56 220 GLY A CA 1
ATOM 1601 C C . GLY A 1 220 ? -2.557 0.280 22.146 1.00 94.56 220 GLY A C 1
ATOM 1602 O O . GLY A 1 220 ? -2.758 -0.803 21.595 1.00 94.56 220 GLY A O 1
ATOM 1603 N N . GLU A 1 221 ? -2.191 0.364 23.415 1.00 95.38 221 GLU A N 1
ATOM 1604 C CA . GLU A 1 221 ? -2.218 -0.756 24.355 1.00 95.38 221 GLU A CA 1
ATOM 1605 C C . GLU A 1 221 ? -3.607 -0.935 24.976 1.00 95.38 221 GLU A C 1
ATOM 1607 O O . GLU A 1 221 ? -4.445 -0.036 24.955 1.00 95.38 221 GLU A O 1
ATOM 1612 N N . ALA A 1 222 ? -3.840 -2.085 25.615 1.00 93.62 222 ALA A N 1
ATOM 1613 C CA . ALA A 1 222 ? -5.064 -2.309 26.389 1.00 93.62 222 ALA A CA 1
ATOM 1614 C C . ALA A 1 222 ? -5.268 -1.245 27.485 1.00 93.62 222 ALA A C 1
ATOM 1616 O O . ALA A 1 222 ? -6.400 -0.866 27.775 1.00 93.62 222 ALA A O 1
ATOM 1617 N N . SER A 1 223 ? -4.170 -0.757 28.074 1.00 92.69 223 SER A N 1
ATOM 1618 C CA . SER A 1 223 ? -4.166 0.306 29.085 1.00 92.69 223 SER A CA 1
ATOM 1619 C C . SER A 1 223 ? -4.588 1.670 28.547 1.00 92.69 223 SER A C 1
ATOM 1621 O O . SER A 1 223 ? -4.923 2.542 29.341 1.00 92.69 223 SER A O 1
ATOM 1623 N N . ASP A 1 224 ? -4.583 1.864 27.228 1.00 93.38 224 ASP A N 1
ATOM 1624 C CA . ASP A 1 224 ? -5.026 3.116 26.613 1.00 93.38 224 ASP A CA 1
ATOM 1625 C C . ASP A 1 224 ? -6.559 3.163 26.494 1.00 93.38 224 ASP A C 1
ATOM 1627 O O . ASP A 1 224 ? -7.140 4.238 26.353 1.00 93.38 224 ASP A O 1
ATOM 1631 N N . CYS A 1 225 ? -7.232 2.009 26.593 1.00 93.50 225 CYS A N 1
ATOM 1632 C CA . CYS A 1 225 ? -8.687 1.905 26.605 1.00 93.50 225 CYS A CA 1
ATOM 1633 C C . CYS A 1 225 ? -9.233 2.198 28.017 1.00 93.50 225 CYS A C 1
ATOM 1635 O O . CYS A 1 225 ? -9.552 1.277 28.773 1.00 93.50 225 CYS A O 1
ATOM 1637 N N . THR A 1 226 ? -9.285 3.475 28.397 1.00 92.62 226 THR A N 1
ATOM 1638 C CA . THR A 1 226 ? -9.752 3.916 29.723 1.00 92.62 226 THR A CA 1
ATOM 1639 C C . THR A 1 226 ? -10.771 5.052 29.626 1.00 92.62 226 THR A C 1
ATOM 1641 O O . THR A 1 226 ? -10.969 5.646 28.563 1.00 92.62 226 THR A O 1
ATOM 1644 N N . GLY A 1 227 ? -11.450 5.346 30.740 1.00 92.81 227 GLY A N 1
ATOM 1645 C CA . GLY A 1 227 ? -12.469 6.393 30.817 1.00 92.81 227 GLY A CA 1
ATOM 1646 C C . GLY A 1 227 ? -13.746 5.973 30.100 1.00 92.81 227 GLY A C 1
ATOM 1647 O O . GLY A 1 227 ? -14.545 5.224 30.657 1.00 92.81 227 GLY A O 1
ATOM 1648 N N . THR A 1 228 ? -13.916 6.435 28.860 1.00 94.50 228 THR A N 1
ATOM 1649 C CA . THR A 1 228 ? -15.106 6.191 28.023 1.00 94.50 228 THR A CA 1
ATOM 1650 C C . THR A 1 228 ? -15.016 4.927 27.173 1.00 94.50 228 THR A C 1
ATOM 1652 O O . THR A 1 228 ? -15.974 4.562 26.486 1.00 94.50 228 THR A O 1
ATOM 1655 N N . THR A 1 229 ? -13.871 4.244 27.209 1.00 95.62 229 THR A N 1
ATOM 1656 C CA . THR A 1 229 ? -13.668 2.968 26.524 1.00 95.62 229 THR A CA 1
ATOM 1657 C C . THR A 1 229 ? -13.032 1.931 27.439 1.00 95.62 229 THR A C 1
ATOM 1659 O O . THR A 1 229 ? -12.427 2.271 28.453 1.00 95.62 229 THR A O 1
ATOM 1662 N N . PHE A 1 230 ? -13.146 0.657 27.062 1.00 94.69 230 PHE A N 1
ATOM 1663 C CA . PHE A 1 230 ? -12.501 -0.468 27.734 1.00 94.69 230 PHE A CA 1
ATOM 1664 C C . PHE A 1 230 ? -11.887 -1.446 26.719 1.00 94.69 230 PHE A C 1
ATOM 1666 O O . PHE A 1 230 ? -12.340 -1.522 25.571 1.00 94.69 230 PHE A O 1
ATOM 1673 N N . PRO A 1 231 ? -10.859 -2.222 27.109 1.00 94.75 231 PRO A N 1
ATOM 1674 C CA . PRO A 1 231 ? -10.202 -3.138 26.191 1.00 94.75 231 PRO A CA 1
ATOM 1675 C C . PRO A 1 231 ? -11.039 -4.405 25.978 1.00 94.75 231 PRO A C 1
ATOM 1677 O O . PRO A 1 231 ? -11.401 -5.120 26.929 1.00 94.75 231 PRO A O 1
ATOM 1680 N N . LYS A 1 232 ? -11.287 -4.729 24.707 1.00 92.31 232 LYS A N 1
ATOM 1681 C CA . LYS A 1 232 ? -11.848 -6.007 24.267 1.00 92.31 232 LYS A CA 1
ATOM 1682 C C . LYS A 1 232 ? -10.900 -6.691 23.283 1.00 92.31 232 LYS A C 1
ATOM 1684 O O . LYS A 1 232 ? -10.644 -6.180 22.194 1.00 92.31 232 LYS A O 1
ATOM 1689 N N . ALA A 1 233 ? -10.392 -7.854 23.679 1.00 91.88 233 ALA A N 1
ATOM 1690 C CA . ALA A 1 233 ? -9.599 -8.699 22.800 1.00 91.88 233 ALA A CA 1
ATOM 1691 C C . ALA A 1 233 ? -10.507 -9.464 21.827 1.00 91.88 233 ALA A C 1
ATOM 1693 O O . ALA A 1 233 ? -11.552 -9.977 22.232 1.00 91.88 233 ALA A O 1
ATOM 1694 N N . ASP A 1 234 ? -10.095 -9.557 20.565 1.00 87.81 234 ASP A N 1
ATOM 1695 C CA . ASP A 1 234 ? -10.769 -10.356 19.542 1.00 87.81 234 ASP A CA 1
ATOM 1696 C C . ASP A 1 234 ? -9.721 -10.925 18.580 1.00 87.81 234 ASP A C 1
ATOM 1698 O O . ASP A 1 234 ? -9.039 -10.191 17.865 1.00 87.81 234 ASP A O 1
ATOM 1702 N N . ASN A 1 235 ? -9.584 -12.250 18.568 1.00 78.38 235 ASN A N 1
ATOM 1703 C CA . ASN A 1 235 ? -8.577 -12.929 17.751 1.00 78.38 235 ASN A CA 1
ATOM 1704 C C . ASN A 1 235 ? -8.917 -12.933 16.251 1.00 78.38 235 ASN A C 1
ATOM 1706 O O . ASN A 1 235 ? -8.028 -13.167 15.435 1.00 78.38 235 ASN A O 1
ATOM 1710 N N . ASN A 1 236 ? -10.178 -12.693 15.885 1.00 82.31 236 ASN A N 1
ATOM 1711 C CA . ASN A 1 236 ? -10.639 -12.709 14.500 1.00 82.31 236 ASN A CA 1
ATOM 1712 C C . ASN A 1 236 ? -10.706 -11.287 13.934 1.00 82.31 236 ASN A C 1
ATOM 1714 O O . ASN A 1 236 ? -10.113 -11.005 12.893 1.00 82.31 236 ASN A O 1
ATOM 1718 N N . ALA A 1 237 ? -11.400 -10.385 14.632 1.00 83.38 237 ALA A N 1
ATOM 1719 C CA . ALA A 1 237 ? -11.593 -9.002 14.197 1.00 83.38 237 ALA A CA 1
ATOM 1720 C C . ALA A 1 237 ? -10.414 -8.080 14.563 1.00 83.38 237 ALA A C 1
ATOM 1722 O O . ALA A 1 237 ? -10.238 -7.032 13.945 1.00 83.38 237 ALA A O 1
ATOM 1723 N N . GLY A 1 238 ? -9.574 -8.486 15.519 1.00 89.56 238 GLY A N 1
ATOM 1724 C CA . GLY A 1 238 ? -8.529 -7.654 16.108 1.00 89.56 238 GLY A CA 1
ATOM 1725 C C . GLY A 1 238 ? -8.996 -6.963 17.390 1.00 89.56 238 GLY A C 1
ATOM 1726 O O . GLY A 1 238 ? -10.173 -6.654 17.575 1.00 89.56 238 GLY A O 1
ATOM 1727 N N . ASN A 1 239 ? -8.051 -6.714 18.294 1.00 94.25 239 ASN A N 1
ATOM 1728 C CA . ASN A 1 239 ? -8.335 -6.081 19.578 1.00 94.25 239 ASN A CA 1
ATOM 1729 C C . ASN A 1 239 ? -8.837 -4.642 19.378 1.00 94.25 239 ASN A C 1
ATOM 1731 O O . ASN A 1 239 ? -8.310 -3.904 18.542 1.00 94.25 239 ASN A O 1
ATOM 1735 N N . LYS A 1 240 ? -9.819 -4.218 20.179 1.00 94.94 240 LYS A N 1
ATOM 1736 C CA . LYS A 1 240 ? -10.441 -2.889 20.083 1.00 94.94 240 LYS A CA 1
ATOM 1737 C C . LYS A 1 240 ? -10.705 -2.269 21.453 1.00 94.94 240 LYS A C 1
ATOM 1739 O O . LYS A 1 240 ? -11.037 -2.971 22.411 1.00 94.94 240 LYS A O 1
ATOM 1744 N N . CYS A 1 241 ? -10.579 -0.950 21.535 1.00 95.06 241 CYS A N 1
ATOM 1745 C CA . CYS A 1 241 ? -11.159 -0.164 22.614 1.00 95.06 241 CYS A CA 1
ATOM 1746 C C . CYS A 1 241 ? -12.635 0.057 22.288 1.00 95.06 241 CYS A C 1
ATOM 1748 O O . CYS A 1 241 ? -12.971 0.717 21.305 1.00 95.06 241 CYS A O 1
ATOM 1750 N N . VAL A 1 242 ? -13.514 -0.528 23.091 1.00 94.44 242 VAL A N 1
ATOM 1751 C CA . VAL A 1 242 ? -14.962 -0.439 22.893 1.00 94.44 242 VAL A CA 1
ATOM 1752 C C . VAL A 1 242 ? -15.528 0.635 23.800 1.00 94.44 242 VAL A C 1
ATOM 1754 O O . VAL A 1 242 ? -15.069 0.767 24.931 1.00 94.44 242 VAL A O 1
ATOM 1757 N N . LEU A 1 243 ? -16.509 1.397 23.316 1.00 95.44 243 LEU A N 1
ATOM 1758 C CA . LEU A 1 243 ? -17.211 2.387 24.128 1.00 95.44 243 LEU A CA 1
ATOM 1759 C C . LEU A 1 243 ? -17.913 1.709 25.307 1.00 95.44 243 LEU A C 1
ATOM 1761 O O . LEU A 1 243 ? -18.531 0.659 25.147 1.00 95.44 243 LEU A O 1
ATOM 1765 N N . CYS A 1 244 ? -17.862 2.332 26.484 1.00 95.31 244 CYS A N 1
ATOM 1766 C CA . CYS A 1 244 ? -18.533 1.817 27.678 1.00 95.31 244 CYS A CA 1
ATOM 1767 C C . CYS A 1 244 ? -20.037 1.605 27.462 1.00 95.31 244 CYS A C 1
ATOM 1769 O O . CYS A 1 244 ? -20.587 0.654 28.006 1.00 95.31 244 CYS A O 1
ATOM 1771 N N . GLY A 1 245 ? -20.664 2.456 26.647 1.00 94.25 245 GLY A N 1
ATOM 1772 C CA . GLY A 1 245 ? -22.081 2.407 26.287 1.00 94.25 245 GLY A CA 1
ATOM 1773 C C . GLY A 1 245 ? -22.415 1.602 25.030 1.00 94.25 245 GLY A C 1
ATOM 1774 O O . GLY A 1 245 ? -23.515 1.752 24.512 1.00 94.25 245 GLY A O 1
ATOM 1775 N N . ASP A 1 246 ? -21.480 0.813 24.489 1.00 93.94 246 ASP A N 1
ATOM 1776 C CA . ASP A 1 246 ? -21.736 -0.025 23.311 1.00 93.94 246 ASP A CA 1
ATOM 1777 C C . ASP A 1 246 ? -22.881 -1.021 23.576 1.00 93.94 246 ASP A C 1
ATOM 1779 O O . ASP A 1 246 ? -22.895 -1.698 24.603 1.00 93.94 246 ASP A O 1
ATOM 1783 N N . GLU A 1 247 ? -23.838 -1.120 22.650 1.00 90.12 247 GLU A N 1
ATOM 1784 C CA . GLU A 1 247 ? -25.054 -1.931 22.825 1.00 90.12 247 GLU A CA 1
ATOM 1785 C C . GLU A 1 247 ? -24.788 -3.444 22.860 1.00 90.12 247 GLU A C 1
ATOM 1787 O O . GLU A 1 247 ? -25.606 -4.204 23.375 1.00 90.12 247 GLU A O 1
ATOM 1792 N N . THR A 1 248 ? -23.668 -3.896 22.287 1.00 90.25 248 THR A N 1
ATOM 1793 C CA . THR A 1 248 ? -23.332 -5.324 22.185 1.00 90.25 248 THR A CA 1
ATOM 1794 C C . THR A 1 248 ? -22.355 -5.746 23.273 1.00 90.25 248 THR A C 1
ATOM 1796 O O . THR A 1 248 ? -22.515 -6.792 23.898 1.00 90.25 248 THR A O 1
ATOM 1799 N N . ASP A 1 249 ? -21.317 -4.939 23.472 1.00 90.50 249 ASP A N 1
ATOM 1800 C CA . ASP A 1 249 ? -20.153 -5.288 24.279 1.00 90.50 249 ASP A CA 1
ATOM 1801 C C . ASP A 1 249 ? -20.074 -4.501 25.593 1.00 90.50 249 ASP A C 1
ATOM 1803 O O . ASP A 1 249 ? -19.357 -4.914 26.509 1.00 90.50 249 ASP A O 1
ATOM 1807 N N . GLY A 1 250 ? -20.755 -3.357 25.663 1.00 91.69 250 GLY A N 1
ATOM 1808 C CA . GLY A 1 250 ? -20.746 -2.434 26.788 1.00 91.69 250 GLY A CA 1
ATOM 1809 C C . GLY A 1 250 ? -21.913 -2.635 27.756 1.00 91.69 250 GLY A C 1
ATOM 1810 O O . GLY A 1 250 ? -22.537 -3.692 27.839 1.00 91.69 250 GLY A O 1
ATOM 1811 N N . ILE A 1 251 ? -22.180 -1.592 28.537 1.00 92.38 251 ILE A N 1
ATOM 1812 C CA . ILE A 1 251 ? -23.313 -1.480 29.453 1.00 92.38 251 ILE A CA 1
ATOM 1813 C C . ILE A 1 251 ? -24.190 -0.350 28.923 1.00 92.38 251 ILE A C 1
ATOM 1815 O O . ILE A 1 251 ? -23.720 0.779 28.804 1.00 92.38 251 ILE A O 1
ATOM 1819 N N . ALA A 1 252 ? -25.459 -0.639 28.630 1.00 92.31 252 ALA A N 1
ATOM 1820 C CA . ALA A 1 252 ? -26.402 0.367 28.144 1.00 92.31 252 ALA A CA 1
ATOM 1821 C C . ALA A 1 252 ? -26.396 1.629 29.029 1.00 92.31 252 ALA A C 1
ATOM 1823 O O . ALA A 1 252 ? -26.309 1.543 30.256 1.00 92.31 252 ALA A O 1
ATOM 1824 N N . ASP A 1 253 ? -26.449 2.795 28.383 1.00 90.69 253 ASP A N 1
ATOM 1825 C CA . ASP A 1 253 ? -26.397 4.127 29.001 1.00 90.69 253 ASP A CA 1
ATOM 1826 C C . ASP A 1 253 ? -25.119 4.444 29.803 1.00 90.69 253 ASP A C 1
ATOM 1828 O O . ASP A 1 253 ? -25.047 5.483 30.462 1.00 90.69 253 ASP A O 1
ATOM 1832 N N . CYS A 1 254 ? -24.079 3.608 29.746 1.00 93.94 254 CYS A N 1
ATOM 1833 C CA . CYS A 1 254 ? -22.837 3.848 30.473 1.00 93.94 254 CYS A CA 1
ATOM 1834 C C . CYS A 1 254 ? -21.900 4.823 29.742 1.00 93.94 254 CYS A C 1
ATOM 1836 O O . CYS A 1 254 ? -21.552 4.610 28.581 1.00 93.94 254 CYS A O 1
ATOM 1838 N N . GLN A 1 255 ? -21.454 5.879 30.427 1.00 94.38 255 GLN A N 1
ATOM 1839 C CA . GLN A 1 255 ? -20.535 6.886 29.879 1.00 94.38 255 GLN A CA 1
ATOM 1840 C C . GLN A 1 255 ? -19.078 6.577 30.206 1.00 94.38 255 GLN A C 1
ATOM 1842 O O . GLN A 1 255 ? -18.236 6.576 29.311 1.00 94.38 255 GLN A O 1
ATOM 1847 N N . GLU A 1 256 ? -18.787 6.266 31.468 1.00 95.00 256 GLU A N 1
ATOM 1848 C CA . GLU A 1 256 ? -17.457 5.851 31.905 1.00 95.00 256 GLU A CA 1
ATOM 1849 C C . GLU A 1 256 ? -17.509 4.490 32.574 1.00 95.00 256 GLU A C 1
ATOM 1851 O O . GLU A 1 256 ? -18.444 4.174 33.310 1.00 95.00 256 GLU A O 1
ATOM 1856 N N . CYS A 1 257 ? -16.475 3.686 32.364 1.00 93.88 257 CYS A N 1
ATOM 1857 C CA . CYS A 1 257 ? -16.402 2.339 32.895 1.00 93.88 257 CYS A CA 1
ATOM 1858 C C . CYS A 1 257 ? -14.986 1.972 33.336 1.00 93.88 257 CYS A C 1
ATOM 1860 O O . CYS A 1 257 ? -13.987 2.551 32.916 1.00 93.88 257 CYS A O 1
ATOM 1862 N N . SER A 1 258 ? -14.904 0.972 34.210 1.00 92.00 258 SER A N 1
ATOM 1863 C CA . SER A 1 258 ? -13.650 0.343 34.613 1.00 92.00 258 SER A CA 1
ATOM 1864 C C . SER A 1 258 ? -13.728 -1.162 34.407 1.00 92.00 258 SER A C 1
ATOM 1866 O O . SER A 1 258 ? -14.782 -1.779 34.573 1.00 92.00 258 SER A O 1
ATOM 1868 N N . LYS A 1 259 ? -12.591 -1.762 34.060 1.00 87.44 259 LYS A N 1
ATOM 1869 C CA . LYS A 1 259 ? -12.442 -3.208 33.904 1.00 87.44 259 LYS A CA 1
ATOM 1870 C C . LYS A 1 259 ? -11.219 -3.678 34.704 1.00 87.44 259 LYS A C 1
ATOM 1872 O O . LYS A 1 259 ? -10.171 -3.921 34.117 1.00 87.44 259 LYS A O 1
ATOM 1877 N N . PRO A 1 260 ? -11.313 -3.738 36.049 1.00 74.88 260 PRO A N 1
ATOM 1878 C CA . PRO A 1 260 ? -10.183 -4.101 36.911 1.00 74.88 260 PRO A CA 1
ATOM 1879 C C . PRO A 1 260 ? -9.734 -5.564 36.742 1.00 74.88 260 PRO A C 1
ATOM 1881 O O . PRO A 1 260 ? -8.599 -5.891 37.063 1.00 74.88 260 PRO A O 1
ATOM 1884 N N . GLU A 1 261 ? -10.609 -6.429 36.219 1.00 75.12 261 GLU A N 1
ATOM 1885 C CA . GLU A 1 261 ? -10.317 -7.828 35.888 1.00 75.12 261 GLU A CA 1
ATOM 1886 C C . GLU A 1 261 ? -11.079 -8.220 34.603 1.00 75.12 261 GLU A C 1
ATOM 1888 O O . GLU A 1 261 ? -10.873 -7.637 33.543 1.00 75.12 261 GLU A O 1
ATOM 1893 N N . ASN A 1 262 ? -12.025 -9.161 34.692 1.00 74.94 262 ASN A N 1
ATOM 1894 C CA . ASN A 1 262 ? -12.849 -9.613 33.568 1.00 74.94 262 ASN A CA 1
ATOM 1895 C C . ASN A 1 262 ? -14.285 -9.070 33.601 1.00 74.94 262 ASN A C 1
ATOM 1897 O O . ASN A 1 262 ? -15.053 -9.335 32.680 1.00 74.94 262 ASN A O 1
ATOM 1901 N N . ALA A 1 263 ? -14.650 -8.303 34.631 1.00 85.62 263 ALA A N 1
ATOM 1902 C CA . ALA A 1 263 ? -15.972 -7.703 34.763 1.00 85.62 263 ALA A CA 1
ATOM 1903 C C . ALA A 1 263 ? -15.922 -6.205 34.446 1.00 85.62 263 ALA A C 1
ATOM 1905 O O . ALA A 1 263 ? -15.176 -5.455 35.080 1.00 85.62 263 ALA A O 1
ATOM 1906 N N . LEU A 1 264 ? -16.735 -5.783 33.478 1.00 91.50 264 LEU A N 1
ATOM 1907 C CA . LEU A 1 264 ? -16.949 -4.377 33.164 1.00 91.50 264 LEU A CA 1
ATOM 1908 C C . LEU A 1 264 ? -17.882 -3.762 34.214 1.00 91.50 264 LEU A C 1
ATOM 1910 O O . LEU A 1 264 ? -18.931 -4.327 34.520 1.00 91.50 264 LEU A O 1
ATOM 1914 N N . LYS A 1 265 ? -17.503 -2.616 34.778 1.00 92.12 265 LYS A N 1
ATOM 1915 C CA . LYS A 1 265 ? -18.310 -1.869 35.748 1.00 92.12 265 LYS A CA 1
ATOM 1916 C C . LYS A 1 265 ? -18.540 -0.459 35.246 1.00 92.12 265 LYS A C 1
ATOM 1918 O O . LYS A 1 265 ? -17.572 0.233 34.935 1.00 92.12 265 LYS A O 1
ATOM 1923 N N . CYS A 1 266 ? -19.795 -0.029 35.226 1.00 93.25 266 CYS A N 1
ATOM 1924 C CA . CYS A 1 266 ? -20.124 1.353 34.922 1.00 93.25 266 CYS A CA 1
ATOM 1925 C C . CYS A 1 266 ? -19.810 2.261 36.118 1.00 93.25 266 CYS A C 1
ATOM 1927 O O . CYS A 1 266 ? -20.183 1.944 37.248 1.00 93.25 266 CYS A O 1
ATOM 1929 N N . LEU A 1 267 ? -19.111 3.364 35.865 1.00 92.88 267 LEU A N 1
ATOM 1930 C CA . LEU A 1 267 ? -18.773 4.398 36.844 1.00 92.88 267 LEU A CA 1
ATOM 1931 C C . LEU A 1 267 ? -19.775 5.553 36.790 1.00 92.88 267 LEU A C 1
ATOM 1933 O O . LEU A 1 267 ? -20.164 6.077 37.832 1.00 92.88 267 LEU A O 1
ATOM 1937 N N . THR A 1 268 ? -20.214 5.924 35.584 1.00 93.06 268 THR A N 1
ATOM 1938 C CA . THR A 1 268 ? -21.181 7.003 35.352 1.00 93.06 268 THR A CA 1
ATOM 1939 C C . THR A 1 268 ? -22.182 6.605 34.270 1.00 93.06 268 THR A C 1
ATOM 1941 O O . THR A 1 268 ? -21.805 6.084 33.222 1.00 93.06 268 THR A O 1
ATOM 1944 N N . TYR A 1 269 ? -23.467 6.857 34.516 1.00 88.31 269 TYR A N 1
ATOM 1945 C CA . TYR A 1 269 ? -24.530 6.676 33.525 1.00 88.31 269 TYR A CA 1
ATOM 1946 C C . TYR A 1 269 ? -24.900 8.021 32.903 1.00 88.31 269 TYR A C 1
ATOM 1948 O O . TYR A 1 269 ? -24.837 9.057 33.571 1.00 88.31 269 TYR A O 1
ATOM 1956 N N . ALA A 1 270 ? -25.322 8.005 31.642 1.00 83.62 270 ALA A N 1
ATOM 1957 C CA . ALA A 1 270 ? -25.926 9.164 31.009 1.00 83.62 270 ALA A CA 1
ATOM 1958 C C . ALA A 1 270 ? -27.170 9.557 31.813 1.00 83.62 270 ALA A C 1
ATOM 1960 O O . ALA A 1 270 ? -28.075 8.747 32.028 1.00 83.62 270 ALA A O 1
ATOM 1961 N N . THR A 1 271 ? -27.224 10.798 32.293 1.00 74.81 271 THR A N 1
ATOM 1962 C CA . THR A 1 271 ? -28.442 11.309 32.910 1.00 74.81 271 THR A CA 1
ATOM 1963 C C . THR A 1 271 ? -29.512 11.368 31.829 1.00 74.81 271 THR A C 1
ATOM 1965 O O . THR A 1 271 ? -29.373 12.080 30.837 1.00 74.81 271 THR A O 1
ATOM 1968 N N . MET A 1 272 ? -30.584 10.590 31.996 1.00 55.94 272 MET A N 1
ATOM 1969 C CA . MET A 1 272 ? -31.739 10.680 31.113 1.00 55.94 272 MET A CA 1
ATOM 1970 C C . MET A 1 272 ? -32.265 12.117 31.167 1.00 55.94 272 MET A C 1
ATOM 1972 O O . MET A 1 272 ? -32.926 12.507 32.128 1.00 55.94 272 MET A O 1
ATOM 1976 N N . THR A 1 273 ? -32.036 12.906 30.119 1.00 49.19 273 THR A N 1
ATOM 1977 C CA . THR A 1 273 ? -32.788 14.135 29.842 1.00 49.19 273 THR A CA 1
ATOM 1978 C C . THR A 1 273 ? -34.196 13.770 29.367 1.00 49.19 273 THR A C 1
ATOM 1980 O O . THR A 1 273 ? -34.674 14.209 28.327 1.00 49.19 273 THR A O 1
ATOM 1983 N N . ARG A 1 274 ? -34.911 12.957 30.149 1.00 45.81 274 ARG A N 1
ATOM 1984 C CA . ARG A 1 274 ? -36.367 12.990 30.142 1.00 45.81 274 ARG A CA 1
ATOM 1985 C C . ARG A 1 274 ? -36.758 14.112 31.084 1.00 45.81 274 ARG A C 1
ATOM 1987 O O . ARG A 1 274 ? -36.831 13.916 32.293 1.00 45.81 274 ARG A O 1
ATOM 1994 N N . SER A 1 275 ? -36.997 15.296 30.521 1.00 35.97 275 SER A N 1
ATOM 1995 C CA . SER A 1 275 ? -37.822 16.297 31.193 1.00 35.97 275 SER A CA 1
ATOM 1996 C C . SER A 1 275 ? -39.080 15.592 31.711 1.00 35.97 275 SER A C 1
ATOM 1998 O O . SER A 1 275 ? -39.761 14.947 30.907 1.00 35.97 275 SER A O 1
ATOM 2000 N N . PRO A 1 276 ? -39.429 15.679 33.005 1.00 42.19 276 PRO A N 1
ATOM 2001 C CA . PRO A 1 276 ? -40.794 15.392 33.390 1.00 42.19 276 PRO A CA 1
ATOM 2002 C C . PRO A 1 276 ? -41.638 16.483 32.730 1.00 42.19 276 PRO A C 1
ATOM 2004 O O . PRO A 1 276 ? -41.558 17.652 33.100 1.00 42.19 276 PRO A O 1
ATOM 2007 N N . THR A 1 277 ? -42.402 16.133 31.696 1.00 41.25 277 THR A N 1
ATOM 2008 C CA . THR A 1 277 ? -43.560 16.941 31.306 1.00 41.25 277 THR A CA 1
ATOM 2009 C C . THR A 1 277 ? -44.398 17.158 32.568 1.00 41.25 277 THR A C 1
ATOM 2011 O O . THR A 1 277 ? -44.798 16.163 33.180 1.00 41.25 277 THR A O 1
ATOM 2014 N N . PRO A 1 278 ? -44.651 18.407 32.994 1.00 43.75 278 PRO A N 1
ATOM 2015 C CA . PRO A 1 278 ? -45.547 18.663 34.102 1.00 43.75 278 PRO A CA 1
ATOM 2016 C C . PRO A 1 278 ? -46.969 18.466 33.579 1.00 43.75 278 PRO A C 1
ATOM 2018 O O . PRO A 1 278 ? -47.506 19.333 32.899 1.00 43.75 278 PRO A O 1
ATOM 2021 N N . LEU A 1 279 ? -47.562 17.305 33.848 1.00 35.72 279 LEU A N 1
ATOM 2022 C CA . LEU A 1 279 ? -49.001 17.109 33.700 1.00 35.72 279 LEU A CA 1
ATOM 2023 C C . LEU A 1 279 ? -49.632 17.258 35.083 1.00 35.72 279 LEU A C 1
ATOM 2025 O O . LEU A 1 279 ? -49.602 16.351 35.907 1.00 35.72 279 LEU A O 1
ATOM 2029 N N . GLU A 1 280 ? -50.075 18.497 35.296 1.00 38.28 280 GLU A N 1
ATOM 2030 C CA . GLU A 1 280 ? -51.221 18.949 36.086 1.00 38.28 280 GLU A CA 1
ATOM 2031 C C . GLU A 1 280 ? -51.480 18.291 37.447 1.00 38.28 280 GLU A C 1
ATOM 2033 O O . GLU A 1 280 ? -52.070 17.222 37.576 1.00 38.28 280 GLU A O 1
ATOM 2038 N N . GLN A 1 281 ? -51.196 19.075 38.491 1.00 43.19 281 GLN A N 1
ATOM 2039 C CA . GLN A 1 281 ? -52.125 19.176 39.608 1.00 43.19 281 GLN A CA 1
ATOM 2040 C C . GLN A 1 281 ? -53.436 19.785 39.094 1.00 43.19 281 GLN A C 1
ATOM 2042 O O . GLN A 1 281 ? -53.457 20.963 38.748 1.00 43.19 281 GLN A O 1
ATOM 2047 N N . HIS A 1 282 ? -54.527 19.024 39.116 1.00 39.84 282 HIS A N 1
ATOM 2048 C CA . HIS A 1 282 ? -55.863 19.593 39.261 1.00 39.84 282 HIS A CA 1
ATOM 2049 C C . HIS A 1 282 ? -56.744 18.684 40.129 1.00 39.84 282 HIS A C 1
ATOM 2051 O O . HIS A 1 282 ? -57.153 17.616 39.689 1.00 39.84 282 HIS A O 1
ATOM 2057 N N . VAL A 1 283 ? -57.005 19.216 41.334 1.00 38.81 283 VAL A N 1
ATOM 2058 C CA . VAL A 1 283 ? -58.145 19.025 42.259 1.00 38.81 283 VAL A CA 1
ATOM 2059 C C . VAL A 1 283 ? -58.398 17.626 42.818 1.00 38.81 283 VAL A C 1
ATOM 2061 O O . VAL A 1 283 ? -58.898 16.749 42.089 1.00 38.81 283 VAL A O 1
#

InterPro domains:
  IPR005127 Giardia variant-specific surface protein [PF03302] (49-151)
  IPR009030 Growth factor receptor cysteine-rich domain superfamily [SSF57184] (134-267)
  IPR052798 Giardia Variant Surface Antigen [PTHR23275] (28-268)

pLDDT: mean 80.33, std 22.75, range [31.19, 97.81]

Foldseek 3Di:
DVVPPVVVPPVVVVPPPPDDDDDDDDDPDDDDDDDDDDDPPDPPPDDPDDAQDADADAFGANDFDQDFPNGTARLWRNDQQWEAELRTTDGDPDPAAFPGDNPTNFGQAGHAQWADDSRYTWGCDPVGSCVSFANHDDRRARPGTDFQKEAEPPDDRRYHGIAGQQAQQADDDPQAGEGHAHQARGWYWFPDDPPPDSYRYTQGQAGPPLFAQEPRRHTHHQVVLFFQWGWDADPPRHIYTHGLCDPPPHDPQARGWDPPDPDIGGPDGNDPPPDPPDDDDDD

Radius of gyration: 31.93 Å; chains: 1; bounding box: 98×80×80 Å

Organism: Giardia intestinalis (NCBI:txid5741)